Protein 3TQN (pdb70)

Structure (mmCIF, N/CA/C/O backbone):
data_3TQN
#
_entry.id   3TQN
#
_cell.length_a   68.057
_cell.length_b   68.057
_cell.length_c   194.466
_cell.angle_alpha   90.000
_cell.angle_beta   90.000
_cell.angle_gamma   90.000
#
_symmetry.space_group_name_H-M   'P 41 21 2'
#
loop_
_atom_site.group_PDB
_atom_site.id
_atom_site.type_symbol
_atom_site.label_atom_id
_atom_site.label_alt_id
_atom_site.label_comp_id
_atom_site.label_asym_id
_atom_site.label_entity_id
_atom_site.label_seq_id
_atom_site.pdbx_PDB_ins_code
_atom_site.Cartn_x
_atom_site.Cartn_y
_atom_site.Cartn_z
_atom_site.occupancy
_atom_site.B_iso_or_equiv
_atom_site.auth_seq_id
_atom_site.auth_comp_id
_atom_site.auth_asym_id
_atom_site.auth_atom_id
_atom_site.pdbx_PDB_model_num
ATOM 17 N N . ARG A 1 3 ? 28.587 43.150 67.983 1.00 129.71 3 ARG A N 1
ATOM 18 C CA . ARG A 1 3 ? 28.553 42.289 66.804 1.00 135.37 3 ARG A CA 1
ATOM 19 C C . ARG A 1 3 ? 27.969 40.911 67.066 1.00 132.46 3 ARG A C 1
ATOM 20 O O . ARG A 1 3 ? 28.490 40.146 67.875 1.00 122.05 3 ARG A O 1
ATOM 28 N N . TRP A 1 4 ? 26.907 40.597 66.331 1.00 140.07 4 TRP A N 1
ATOM 29 C CA . TRP A 1 4 ? 26.091 39.415 66.602 1.00 144.80 4 TRP A CA 1
ATOM 30 C C . TRP A 1 4 ? 25.447 38.814 65.371 1.00 161.75 4 TRP A C 1
ATOM 31 O O . TRP A 1 4 ? 25.874 39.064 64.247 1.00 165.61 4 TRP A O 1
ATOM 42 N N . ASP A 1 5 ? 24.429 37.999 65.607 1.00 170.23 5 ASP A N 1
ATOM 43 C CA . ASP A 1 5 ? 24.057 36.914 64.721 1.00 170.06 5 ASP A CA 1
ATOM 44 C C . ASP A 1 5 ? 25.114 35.830 64.871 1.00 165.11 5 ASP A C 1
ATOM 45 O O . ASP A 1 5 ? 25.504 35.172 63.905 1.00 161.63 5 ASP A O 1
ATOM 50 N N . ASP A 1 6 ? 25.587 35.686 66.109 1.00 158.90 6 ASP A N 1
ATOM 51 C CA . ASP A 1 6 ? 26.217 34.462 66.578 1.00 153.70 6 ASP A CA 1
ATOM 52 C C . ASP A 1 6 ? 25.049 33.556 66.968 1.00 144.28 6 ASP A C 1
ATOM 53 O O . ASP A 1 6 ? 23.900 33.885 66.687 1.00 140.25 6 ASP A O 1
ATOM 58 N N . LYS A 1 7 ? 25.315 32.441 67.634 1.00 141.46 7 LYS A N 1
ATOM 59 C CA . LYS A 1 7 ? 24.268 31.455 67.903 1.00 135.35 7 LYS A CA 1
ATOM 60 C C . LYS A 1 7 ? 23.041 31.927 68.710 1.00 123.56 7 LYS A C 1
ATOM 61 O O . LYS A 1 7 ? 22.047 31.204 68.775 1.00 121.14 7 LYS A O 1
ATOM 67 N N . LYS A 1 8 ? 23.066 33.117 69.304 1.00 111.96 8 LYS A N 1
ATOM 68 C CA . LYS A 1 8 ? 21.989 33.469 70.240 1.00 101.87 8 LYS A CA 1
ATOM 69 C C . LYS A 1 8 ? 21.016 34.536 69.748 1.00 86.61 8 LYS A C 1
ATOM 70 O O . LYS A 1 8 ? 21.365 35.376 68.915 1.00 86.96 8 LYS A O 1
ATOM 76 N N . PRO A 1 9 ? 19.776 34.491 70.269 1.00 75.70 9 PRO A N 1
ATOM 77 C CA . PRO A 1 9 ? 18.789 35.557 70.076 1.00 66.73 9 PRO A CA 1
ATOM 78 C C . PRO A 1 9 ? 19.374 36.893 70.526 1.00 75.41 9 PRO A C 1
ATOM 79 O O . PRO A 1 9 ? 20.071 36.948 71.541 1.00 69.05 9 PRO A O 1
ATOM 83 N N . ILE A 1 10 ? 19.084 37.954 69.782 1.00 70.68 10 ILE A N 1
ATOM 84 C CA . ILE A 1 10 ? 19.661 39.265 70.056 1.00 72.48 10 ILE A CA 1
ATOM 85 C C . ILE A 1 10 ? 19.357 39.787 71.462 1.00 68.01 10 ILE A C 1
ATOM 86 O O . ILE A 1 10 ? 20.195 40.455 72.071 1.00 67.18 10 ILE A O 1
ATOM 91 N N . TYR A 1 11 ? 18.170 39.485 71.981 1.00 65.18 11 TYR A N 1
ATOM 92 C CA . TYR A 1 11 ? 17.797 39.956 73.313 1.00 56.36 11 TYR A CA 1
ATOM 93 C C . TYR A 1 11 ? 18.597 39.228 74.385 1.00 53.01 11 TYR A C 1
ATOM 94 O O . TYR A 1 11 ? 18.800 39.749 75.482 1.00 57.38 11 TYR A O 1
ATOM 103 N N . GLN A 1 12 ? 19.044 38.019 74.061 1.00 62.05 12 GLN A N 1
ATOM 104 C CA . GLN A 1 12 ? 19.833 37.218 74.986 1.00 60.75 12 GLN A CA 1
ATOM 105 C C . GLN A 1 12 ? 21.274 37.715 75.019 1.00 60.37 12 GLN A C 1
ATOM 106 O O . GLN A 1 12 ? 21.946 37.635 76.048 1.00 48.25 12 GLN A O 1
ATOM 112 N N . GLN A 1 13 ? 21.742 38.233 73.888 1.00 57.95 13 GLN A N 1
ATOM 113 C CA . GLN A 1 13 ? 23.085 38.791 73.807 1.00 52.04 13 GLN A CA 1
ATOM 114 C C . GLN A 1 13 ? 23.140 40.102 74.581 1.00 47.89 13 GLN A C 1
ATOM 115 O O . GLN A 1 13 ? 24.104 40.372 75.295 1.00 57.41 13 GLN A O 1
ATOM 121 N N . LEU A 1 14 ? 22.095 40.910 74.431 1.00 41.44 14 LEU A N 1
ATOM 122 C CA . LEU A 1 14 ? 21.967 42.161 75.166 1.00 37.59 14 LEU A CA 1
ATOM 123 C C . LEU A 1 14 ? 21.826 41.900 76.661 1.00 46.04 14 LEU A C 1
ATOM 124 O O . LEU A 1 14 ? 22.454 42.574 77.478 1.00 38.39 14 LEU A O 1
ATOM 129 N N . ARG A 1 15 ? 20.996 40.922 77.014 1.00 55.37 15 ARG A N 1
ATOM 130 C CA . ARG A 1 15 ? 20.772 40.579 78.414 1.00 56.32 15 ARG A CA 1
ATOM 131 C C . ARG A 1 15 ? 22.091 40.196 79.073 1.00 52.82 15 ARG A C 1
ATOM 132 O O . ARG A 1 15 ? 22.360 40.569 80.214 1.00 43.02 15 ARG A O 1
ATOM 140 N N . ASP A 1 16 ? 22.913 39.458 78.334 1.00 46.41 16 ASP A N 1
ATOM 141 C CA . ASP A 1 16 ? 24.203 38.991 78.829 1.00 46.81 16 ASP A CA 1
A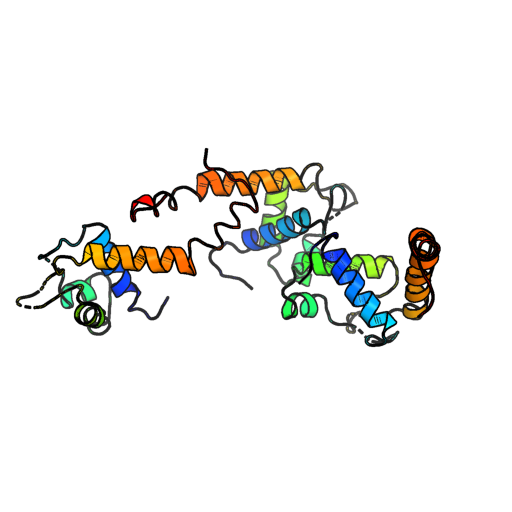TOM 142 C C . ASP A 1 16 ? 25.219 40.123 78.983 1.00 55.00 16 ASP A C 1
ATOM 143 O O . ASP A 1 16 ? 26.159 40.013 79.767 1.00 65.94 16 ASP 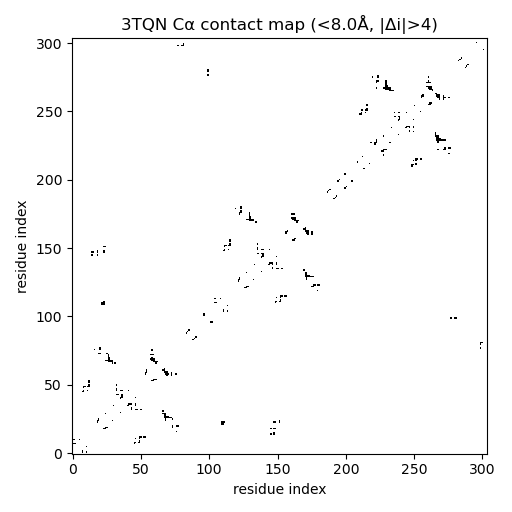A O 1
ATOM 148 N N . LYS A 1 17 ? 25.035 41.205 78.233 1.00 48.13 17 LYS A N 1
ATOM 149 C CA . LYS A 1 17 ? 25.941 42.346 78.324 1.00 50.41 17 LYS A CA 1
ATOM 150 C C . LYS A 1 17 ? 25.644 43.173 79.570 1.00 50.40 17 LYS A C 1
ATOM 151 O O . LYS A 1 17 ? 26.553 43.721 80.193 1.00 62.65 17 LYS A O 1
ATOM 157 N N . ILE A 1 18 ? 24.366 43.260 79.922 1.00 49.68 18 ILE A N 1
ATOM 158 C CA . ILE A 1 18 ? 23.939 43.949 81.134 1.00 46.98 18 ILE A CA 1
ATOM 159 C C . ILE A 1 18 ? 24.358 43.155 82.369 1.00 43.83 18 ILE A C 1
ATOM 160 O O . ILE A 1 18 ? 24.780 43.728 83.376 1.00 35.22 18 ILE A O 1
ATOM 165 N N . VAL A 1 19 ? 24.244 41.833 82.282 1.00 43.70 19 VAL A N 1
ATOM 166 C CA . VAL A 1 19 ? 24.651 40.948 83.369 1.00 38.49 19 VAL A CA 1
ATOM 167 C C . VAL A 1 19 ? 26.146 41.063 83.648 1.00 43.56 19 VAL A C 1
ATOM 168 O O . VAL A 1 19 ? 26.565 41.146 84.803 1.00 44.08 19 VAL A O 1
ATOM 172 N N . GLU A 1 20 ? 26.946 41.071 82.586 1.00 47.03 20 GLU A N 1
ATOM 173 C CA . GLU A 1 20 ? 28.393 41.207 82.719 1.00 42.59 20 GLU A CA 1
ATOM 174 C C . GLU A 1 20 ? 28.776 42.519 83.394 1.00 41.89 20 GLU A C 1
ATOM 175 O O . GLU A 1 20 ? 29.682 42.555 84.226 1.00 48.30 20 GLU A O 1
ATOM 181 N N . ALA A 1 21 ? 28.085 43.596 83.032 1.00 30.01 21 ALA A N 1
ATOM 182 C CA . ALA A 1 21 ? 28.347 44.901 83.627 1.00 36.30 21 ALA A CA 1
ATOM 183 C C . ALA A 1 21 ? 28.045 44.889 85.123 1.00 53.37 21 ALA A C 1
ATOM 184 O O . ALA A 1 21 ? 28.774 45.485 85.917 1.00 57.50 21 ALA A O 1
ATOM 186 N N . ILE A 1 22 ? 26.967 44.207 85.500 1.00 48.61 22 ILE A N 1
ATOM 187 C CA . ILE A 1 22 ? 26.580 44.087 86.902 1.00 43.24 22 ILE A CA 1
ATOM 188 C C . ILE A 1 22 ? 27.617 43.291 87.690 1.00 53.56 22 ILE A C 1
ATOM 189 O O . ILE A 1 22 ? 27.998 43.669 88.797 1.00 64.75 22 ILE A O 1
ATOM 194 N N . ILE A 1 23 ? 28.069 42.188 87.104 1.00 54.12 23 ILE A N 1
ATOM 195 C CA . ILE A 1 23 ? 29.058 41.319 87.732 1.00 63.00 23 ILE A CA 1
ATOM 196 C C . ILE A 1 23 ? 30.433 41.979 87.832 1.00 66.00 23 ILE A C 1
ATOM 197 O O . ILE A 1 23 ? 31.149 41.785 88.814 1.00 59.07 23 ILE A O 1
ATOM 202 N N . ASP A 1 24 ? 30.799 42.765 86.824 1.00 61.60 24 ASP A N 1
ATOM 203 C CA . ASP A 1 24 ? 32.094 43.439 86.831 1.00 59.93 24 ASP A CA 1
ATOM 204 C C . ASP A 1 24 ? 32.120 44.630 87.791 1.00 59.89 24 ASP A C 1
ATOM 205 O O . ASP A 1 24 ? 33.183 45.179 88.080 1.00 68.24 24 ASP A O 1
ATOM 210 N N . GLY A 1 25 ? 30.948 45.026 88.281 1.00 53.94 25 GLY A N 1
ATOM 211 C CA . GLY A 1 25 ? 30.856 46.111 89.241 1.00 48.08 25 GLY A CA 1
ATOM 212 C C . GLY A 1 25 ? 30.549 47.463 88.627 1.00 54.90 25 GLY A C 1
ATOM 213 O O . GLY A 1 25 ? 30.433 48.460 89.341 1.00 59.96 25 GLY A O 1
ATOM 214 N N . SER A 1 26 ? 30.420 47.504 87.304 1.00 64.28 26 SER A N 1
ATOM 215 C CA . SER A 1 26 ? 30.113 48.750 86.607 1.00 63.02 26 SER A CA 1
ATOM 216 C C . SER A 1 26 ? 28.751 49.277 87.042 1.00 59.10 26 SER A C 1
ATOM 217 O O . SER A 1 26 ? 28.466 50.470 86.931 1.00 50.16 26 SER A O 1
ATOM 220 N N . TYR A 1 27 ? 27.913 48.370 87.530 1.00 60.13 27 TYR A N 1
ATOM 221 C CA . TYR A 1 27 ? 26.640 48.732 88.130 1.00 66.72 27 TYR A CA 1
ATOM 222 C C . TYR A 1 27 ? 26.451 47.921 89.405 1.00 67.59 27 TYR A C 1
ATOM 223 O O . TYR A 1 27 ? 26.536 46.694 89.387 1.00 73.21 27 TYR A O 1
ATOM 232 N N . VAL A 1 28 ? 26.193 48.609 90.512 1.00 62.95 28 VAL A N 1
ATOM 233 C CA . VAL A 1 28 ? 26.038 47.940 91.797 1.00 65.01 28 VAL A CA 1
ATOM 234 C C . VAL A 1 28 ? 24.599 48.027 92.286 1.00 62.36 28 VAL A C 1
ATOM 235 O O . VAL A 1 28 ? 23.744 48.616 91.624 1.00 62.36 28 VAL A O 1
ATOM 239 N N . GLU A 1 29 ? 24.340 47.444 93.451 1.00 69.09 29 GLU A N 1
ATOM 240 C CA . GLU A 1 29 ? 22.981 47.339 93.970 1.00 68.84 29 GLU A CA 1
ATOM 241 C C . GLU A 1 29 ? 22.427 48.696 94.384 1.00 50.43 29 GLU A C 1
ATOM 242 O O . GLU A 1 29 ? 23.041 49.415 95.173 1.00 55.97 29 GLU A O 1
ATOM 248 N N . GLY A 1 30 ? 21.261 49.039 93.846 1.00 44.37 30 GLY A N 1
ATOM 249 C CA . GLY A 1 30 ? 20.634 50.315 94.133 1.00 43.57 30 GLY A CA 1
ATOM 250 C C . GLY A 1 30 ? 20.894 51.342 93.048 1.00 55.74 30 GLY A C 1
ATOM 251 O O . GLY A 1 30 ? 20.218 52.369 92.980 1.00 59.17 30 GLY A O 1
ATOM 252 N N . GLU A 1 31 ? 21.874 51.064 92.193 1.00 62.95 31 GLU A N 1
ATOM 253 C CA . GLU A 1 31 ? 22.243 51.990 91.128 1.00 62.80 31 GLU A CA 1
ATOM 254 C C . GLU A 1 31 ? 21.277 51.897 89.945 1.00 61.79 31 GLU A C 1
ATOM 255 O O . GLU A 1 31 ? 20.658 50.856 89.715 1.00 53.01 31 GLU A O 1
ATOM 269 N N . ILE A 1 33 ? 20.358 51.707 86.056 1.00 50.47 33 ILE A N 1
ATOM 270 C CA . ILE A 1 33 ? 20.857 51.321 84.740 1.00 49.07 33 ILE A CA 1
ATOM 271 C C . ILE A 1 33 ? 20.183 52.157 83.654 1.00 47.18 33 ILE A C 1
ATOM 272 O O . ILE A 1 33 ? 19.097 52.698 83.868 1.00 49.92 33 ILE A O 1
ATOM 277 N N . PRO A 1 34 ? 20.828 52.267 82.481 1.00 47.31 34 PRO A N 1
ATOM 278 C CA . PRO A 1 34 ? 20.282 53.055 81.371 1.00 48.23 34 PRO A CA 1
ATOM 279 C C . PRO A 1 34 ? 18.854 52.644 81.030 1.00 54.30 34 PRO A C 1
ATOM 280 O O . PRO A 1 34 ? 18.487 51.481 81.202 1.00 61.05 34 PRO A O 1
ATOM 284 N N . SER A 1 35 ? 18.058 53.597 80.559 1.00 61.45 35 SER A N 1
ATOM 285 C CA . SER A 1 35 ? 16.679 53.323 80.178 1.00 55.70 35 SER A CA 1
ATOM 286 C C . SER A 1 35 ? 16.621 52.461 78.921 1.00 57.06 35 SER A C 1
ATOM 287 O O . SER A 1 35 ? 17.588 52.395 78.159 1.00 57.49 35 SER A O 1
ATOM 290 N N . ILE A 1 36 ? 15.490 51.793 78.716 1.00 49.42 36 ILE A N 1
ATOM 291 C CA . ILE A 1 36 ? 15.257 51.034 77.493 1.00 53.14 36 ILE A CA 1
ATOM 292 C C . ILE A 1 36 ? 15.425 51.949 76.288 1.00 61.97 36 ILE A C 1
ATOM 293 O O . ILE A 1 36 ? 15.999 51.565 75.269 1.00 65.03 36 ILE A O 1
ATOM 298 N N . ARG A 1 37 ? 14.922 53.170 76.431 1.00 63.90 37 ARG A N 1
ATOM 299 C CA . ARG A 1 37 ? 14.987 54.187 75.390 1.00 56.27 37 ARG A CA 1
ATOM 300 C C . ARG A 1 37 ? 16.420 54.607 75.074 1.00 56.24 37 ARG A C 1
ATOM 301 O O . ARG A 1 37 ? 16.765 54.823 73.912 1.00 63.29 37 ARG A O 1
ATOM 309 N N . LYS A 1 38 ? 17.247 54.736 76.108 1.00 51.18 38 LYS A N 1
ATOM 310 C CA . LYS A 1 38 ? 18.628 55.165 75.916 1.00 61.96 38 LYS A CA 1
ATOM 311 C C . LYS A 1 38 ? 19.388 54.098 75.136 1.00 68.11 38 LYS A C 1
ATOM 312 O O . LYS A 1 38 ? 20.078 54.398 74.164 1.00 67.00 38 LYS A O 1
ATOM 318 N N . ILE A 1 39 ? 19.238 52.849 75.566 1.00 64.19 39 ILE A N 1
ATOM 319 C CA . ILE A 1 39 ? 19.866 51.711 74.904 1.00 56.26 39 ILE A CA 1
ATOM 320 C C . ILE A 1 39 ? 19.427 51.579 73.446 1.00 55.63 39 ILE A C 1
ATOM 321 O O . ILE A 1 39 ? 20.248 51.335 72.561 1.00 54.98 39 ILE A O 1
ATOM 326 N N . SER A 1 40 ? 18.130 51.740 73.202 1.00 54.12 40 SER A N 1
ATOM 327 C CA . SER A 1 40 ? 17.578 51.601 71.858 1.00 58.71 40 SER A CA 1
ATOM 328 C C . SER A 1 40 ? 18.175 52.618 70.888 1.00 57.18 40 SER A C 1
ATOM 329 O O . SER A 1 40 ? 18.741 52.249 69.859 1.00 51.29 40 SER A O 1
ATOM 332 N N . THR A 1 41 ? 18.048 53.898 71.227 1.00 52.38 41 THR A N 1
ATOM 333 C CA . THR A 1 41 ? 18.526 54.981 70.372 1.00 56.80 41 THR A CA 1
ATOM 334 C C . THR A 1 41 ? 20.046 54.991 70.223 1.00 71.32 41 THR A C 1
ATOM 335 O O . THR A 1 41 ? 20.570 55.236 69.136 1.00 73.86 41 THR A O 1
ATOM 339 N N . GLU A 1 42 ? 20.750 54.732 71.320 1.00 69.37 42 GLU A N 1
ATOM 340 C CA . GLU A 1 42 ? 22.210 54.762 71.326 1.00 68.59 42 GLU A CA 1
ATOM 341 C C . GLU A 1 42 ? 22.803 53.639 70.478 1.00 66.25 42 GLU A C 1
ATOM 342 O O . GLU A 1 42 ? 23.607 53.886 69.578 1.00 74.56 42 GLU A O 1
ATOM 348 N N . TYR A 1 43 ? 22.397 52.407 70.768 1.00 65.32 43 TYR A N 1
ATOM 349 C CA . TYR A 1 43 ? 22.953 51.235 70.095 1.00 63.88 43 TYR A CA 1
ATOM 350 C C . TYR A 1 43 ? 22.134 50.790 68.881 1.00 50.32 43 TYR A C 1
ATOM 351 O O . TYR A 1 43 ? 22.422 49.759 68.271 1.00 46.27 43 TYR A O 1
ATOM 360 N N . GLN A 1 44 ? 21.108 51.567 68.545 1.00 64.13 44 GLN A N 1
ATOM 361 C CA . GLN A 1 44 ? 20.275 51.299 67.371 1.00 72.42 44 GLN A CA 1
ATOM 362 C C . GLN A 1 44 ? 19.677 49.894 67.378 1.00 67.39 44 GLN A C 1
ATOM 363 O O . GLN A 1 44 ? 19.793 49.153 66.401 1.00 63.48 44 GLN A O 1
ATOM 369 N N . ILE A 1 45 ? 19.027 49.539 68.482 1.00 57.69 45 ILE A N 1
ATOM 370 C CA . ILE A 1 45 ? 18.402 48.228 68.616 1.00 47.68 45 ILE A CA 1
ATOM 371 C C . ILE A 1 45 ? 16.883 48.351 68.638 1.00 53.15 45 ILE A C 1
ATOM 372 O O . ILE A 1 45 ? 16.339 49.359 69.092 1.00 62.25 45 ILE A O 1
ATOM 377 N N . ASN A 1 46 ? 16.202 47.323 68.140 1.00 45.42 46 ASN A N 1
ATOM 378 C CA . ASN A 1 46 ? 14.746 47.287 68.168 1.00 39.87 46 ASN A CA 1
ATOM 379 C C . ASN A 1 46 ? 14.237 47.429 69.600 1.00 45.92 46 ASN A C 1
ATOM 380 O O . ASN A 1 46 ? 14.616 46.653 70.481 1.00 41.57 46 ASN A O 1
ATOM 385 N N . PRO A 1 47 ? 13.386 48.438 69.842 1.00 48.74 47 PRO A N 1
ATOM 386 C CA . PRO A 1 47 ? 12.839 48.691 71.179 1.00 43.29 47 PRO A CA 1
ATOM 387 C C . PRO A 1 47 ? 12.139 47.462 71.751 1.00 43.08 47 PRO A C 1
ATOM 388 O O . PRO A 1 47 ? 12.287 47.170 72.939 1.00 47.80 47 PRO A O 1
ATOM 392 N N . LEU A 1 48 ? 11.392 46.753 70.911 1.00 43.27 48 LEU A N 1
ATOM 393 C CA . LEU A 1 48 ? 10.679 45.556 71.341 1.00 49.22 48 LEU A CA 1
ATOM 394 C C . LEU A 1 48 ? 11.645 44.511 71.894 1.00 38.56 48 LEU A C 1
ATOM 395 O O . LEU A 1 48 ? 11.344 43.832 72.877 1.00 41.84 48 LEU A O 1
ATOM 400 N N . THR A 1 49 ? 12.806 44.388 71.256 1.00 33.73 49 THR A N 1
ATOM 401 C CA . THR A 1 49 ? 13.835 43.454 71.700 1.00 35.04 49 THR A CA 1
ATOM 402 C C . THR A 1 49 ? 14.463 43.906 73.016 1.00 43.75 49 THR A C 1
ATOM 403 O O . THR A 1 49 ? 14.670 43.098 73.923 1.00 47.19 49 THR A O 1
ATOM 407 N N . VAL A 1 50 ? 14.764 45.198 73.116 1.00 37.57 50 VAL A N 1
ATOM 408 C CA . VAL A 1 50 ? 15.341 45.762 74.332 1.00 43.30 50 VAL A CA 1
ATOM 409 C C . VAL A 1 50 ? 14.410 45.548 75.519 1.00 39.77 50 VAL A C 1
ATOM 410 O O . VAL A 1 50 ? 14.841 45.127 76.593 1.00 35.90 50 VAL A O 1
ATOM 414 N N . SER A 1 51 ? 13.130 45.841 75.313 1.00 43.20 51 SER A N 1
ATOM 415 C CA . SER A 1 51 ? 12.117 45.660 76.344 1.00 45.45 51 SER A CA 1
ATOM 416 C C . SER A 1 51 ? 12.037 44.197 76.770 1.00 49.64 51 SER A C 1
ATOM 417 O O . SER A 1 51 ? 11.829 43.894 77.944 1.00 55.11 51 SER A O 1
ATOM 420 N N . LYS A 1 52 ? 12.202 43.294 75.806 1.00 40.44 52 LYS A N 1
ATOM 421 C CA . LYS A 1 52 ? 12.195 41.860 76.077 1.00 35.35 52 LYS A CA 1
ATOM 422 C C . LYS A 1 52 ? 13.374 41.466 76.960 1.00 41.89 52 LYS A C 1
ATOM 423 O O . LYS A 1 52 ? 13.245 40.613 77.837 1.00 49.54 52 LYS A O 1
ATOM 429 N N . ALA A 1 53 ? 14.520 42.096 76.723 1.00 46.17 53 ALA A N 1
ATOM 430 C CA . ALA A 1 53 ? 15.726 41.810 77.492 1.00 44.94 53 ALA A CA 1
ATOM 431 C C . ALA A 1 53 ? 15.602 42.324 78.923 1.00 50.69 53 ALA A C 1
ATOM 432 O O . ALA A 1 53 ? 16.032 41.665 79.870 1.00 58.41 53 ALA A O 1
ATOM 434 N N . TYR A 1 54 ? 15.015 43.507 79.070 1.00 39.02 54 TYR A N 1
ATOM 435 C CA . TYR A 1 54 ? 14.791 44.098 80.384 1.00 42.08 54 TYR A CA 1
ATOM 436 C C . TYR A 1 54 ? 13.744 43.323 81.177 1.00 52.80 54 TYR A C 1
ATOM 437 O O . TYR A 1 54 ? 13.906 43.098 82.376 1.00 50.77 54 TYR A O 1
ATOM 446 N N . GLN A 1 55 ? 12.671 42.917 80.504 1.00 47.67 55 GLN A N 1
ATOM 447 C CA . GLN A 1 55 ? 11.608 42.155 81.149 1.00 53.17 55 GLN A CA 1
ATOM 448 C C . GLN A 1 55 ? 12.169 40.849 81.703 1.00 47.88 55 GLN A C 1
ATOM 449 O O . GLN A 1 55 ? 11.797 40.412 82.792 1.00 47.66 55 GLN A O 1
ATOM 455 N N . SER A 1 56 ? 13.069 40.236 80.941 1.00 45.80 56 SER A N 1
ATOM 456 C CA . SER A 1 56 ? 13.742 39.013 81.360 1.00 43.41 56 SER A CA 1
ATOM 457 C C . SER A 1 56 ? 14.501 39.223 82.663 1.00 50.68 56 SER A C 1
ATOM 458 O O . SER A 1 56 ? 14.494 38.363 83.544 1.00 50.44 56 SER A O 1
ATOM 461 N N . LEU A 1 57 ? 15.157 40.372 82.776 1.00 51.24 57 LEU A N 1
ATOM 462 C CA . LEU A 1 57 ? 15.908 40.712 83.977 1.00 51.79 57 LEU A CA 1
ATOM 463 C C . LEU A 1 57 ? 14.975 41.070 85.130 1.00 51.50 57 LEU A C 1
ATOM 464 O O . LEU A 1 57 ? 15.321 40.884 86.296 1.00 49.37 57 LEU A O 1
ATOM 469 N N . LEU A 1 58 ? 13.794 41.584 84.800 1.00 44.08 58 LEU A N 1
ATOM 470 C CA . LEU A 1 58 ? 12.790 41.895 85.811 1.00 42.55 58 LEU A CA 1
ATOM 471 C C . LEU A 1 58 ? 12.243 40.608 86.417 1.00 52.57 58 LEU A C 1
ATOM 472 O O . LEU A 1 58 ? 12.194 40.452 87.638 1.00 62.90 58 LEU A O 1
ATOM 477 N N . ASP A 1 59 ? 11.839 39.687 85.548 1.00 45.10 59 ASP A N 1
ATOM 478 C CA . ASP A 1 59 ? 11.305 38.397 85.969 1.00 49.05 59 ASP A CA 1
ATOM 479 C C . ASP A 1 59 ? 12.321 37.601 86.788 1.00 53.35 59 ASP A C 1
ATOM 480 O O . ASP A 1 59 ? 11.948 36.731 87.575 1.00 66.40 59 ASP A O 1
ATOM 485 N N . ASP A 1 60 ? 13.603 37.899 86.599 1.00 52.33 60 ASP A N 1
ATOM 486 C CA . ASP A 1 60 ? 14.668 37.180 87.293 1.00 58.40 60 ASP A CA 1
ATOM 487 C C . ASP A 1 60 ? 15.071 37.908 88.572 1.00 57.87 60 ASP A C 1
ATOM 488 O O . ASP A 1 60 ? 15.961 37.464 89.296 1.00 59.80 60 ASP A O 1
ATOM 493 N N . ASN A 1 61 ? 14.407 39.027 88.842 1.00 54.81 61 ASN A N 1
ATOM 494 C CA . ASN A 1 61 ? 14.690 39.826 90.028 1.00 60.53 61 ASN A CA 1
ATOM 495 C C . ASN A 1 61 ? 16.108 40.396 90.029 1.00 62.61 61 ASN A C 1
ATOM 496 O O . ASN A 1 61 ? 16.688 40.632 91.090 1.00 68.87 61 ASN A O 1
ATOM 501 N N . VAL A 1 62 ? 16.662 40.604 88.839 1.00 59.44 62 VAL A N 1
ATOM 502 C CA . VAL A 1 62 ? 17.967 41.240 88.703 1.00 53.06 62 VAL A CA 1
ATOM 503 C C . VAL A 1 62 ? 17.822 42.753 88.836 1.00 45.20 62 VAL A C 1
ATOM 504 O O . VAL A 1 62 ? 18.637 43.416 89.476 1.00 42.63 62 VAL A O 1
ATOM 508 N N . ILE A 1 63 ? 16.772 43.288 88.221 1.00 38.86 63 ILE A N 1
ATOM 509 C CA . ILE A 1 63 ? 16.492 44.718 88.262 1.00 46.66 63 ILE A CA 1
ATOM 510 C C . ILE A 1 63 ? 15.051 44.973 88.680 1.00 58.56 63 ILE A C 1
ATOM 511 O O . ILE A 1 63 ? 14.215 44.070 88.659 1.00 64.44 63 ILE A O 1
ATOM 516 N N . GLU A 1 64 ? 14.764 46.213 89.053 1.00 58.80 64 GLU A N 1
ATOM 517 C CA . GLU A 1 64 ? 13.415 46.598 89.437 1.00 59.64 64 GLU A CA 1
ATOM 518 C C . GLU A 1 64 ? 13.083 47.945 88.812 1.00 57.99 64 GLU A C 1
ATOM 519 O O . GLU A 1 64 ? 13.946 48.815 88.711 1.00 60.54 64 GLU A O 1
ATOM 525 N N . LYS A 1 65 ? 11.845 48.110 88.364 1.00 63.54 65 LYS A N 1
ATOM 526 C CA . LYS A 1 65 ? 11.397 49.411 87.891 1.00 69.10 65 LYS A CA 1
ATOM 527 C C . LYS A 1 65 ? 10.957 50.217 89.111 1.00 71.83 65 LYS A C 1
ATOM 528 O O . LYS A 1 65 ? 10.179 49.716 89.924 1.00 71.27 65 LYS A O 1
ATOM 534 N N . ARG A 1 66 ? 11.452 51.446 89.262 1.00 77.85 66 ARG A N 1
ATOM 535 C CA . ARG A 1 66 ? 11.031 52.278 90.396 1.00 85.34 66 ARG A CA 1
ATOM 536 C C . ARG A 1 66 ? 10.456 53.634 89.982 1.00 100.57 66 ARG A C 1
ATOM 537 O O . ARG A 1 66 ? 10.743 54.135 88.894 1.00 95.55 66 ARG A O 1
ATOM 545 N N . ARG A 1 67 ? 9.699 54.250 90.887 1.00 111.28 67 ARG A N 1
ATOM 546 C CA . ARG A 1 67 ? 8.754 55.303 90.523 1.00 112.54 67 ARG A CA 1
ATOM 547 C C . ARG A 1 67 ? 9.294 56.349 89.547 1.00 103.63 67 ARG A C 1
ATOM 548 O O . ARG A 1 67 ? 8.914 56.355 88.376 1.00 113.18 67 ARG A O 1
ATOM 556 N N . GLY A 1 68 ? 10.166 57.229 90.026 1.00 86.49 68 GLY A N 1
ATOM 557 C CA . GLY A 1 68 ? 10.734 58.268 89.182 1.00 86.27 68 GLY A CA 1
ATOM 558 C C . GLY A 1 68 ? 12.180 58.006 88.797 1.00 95.15 68 GLY A C 1
ATOM 559 O O . GLY A 1 68 ? 12.735 58.642 87.896 1.00 97.43 68 GLY A O 1
ATOM 560 N N . LEU A 1 69 ? 12.774 57.029 89.469 1.00 96.00 69 LEU A N 1
ATOM 561 C CA . LEU A 1 69 ? 14.202 56.758 89.383 1.00 91.06 69 LEU A CA 1
ATOM 562 C C . LEU A 1 69 ? 14.605 55.992 88.124 1.00 83.22 69 LEU A C 1
ATOM 563 O O . LEU A 1 69 ? 15.776 55.989 87.743 1.00 83.20 69 LEU A O 1
ATOM 568 N N . GLY A 1 70 ? 13.640 55.344 87.478 1.00 78.93 70 GLY A N 1
ATOM 569 C CA . GLY A 1 70 ? 13.946 54.482 86.348 1.00 74.69 70 GLY A CA 1
ATOM 570 C C . GLY A 1 70 ? 14.216 53.043 86.773 1.00 70.95 70 GLY A C 1
ATOM 571 O O . GLY A 1 70 ? 13.673 52.584 87.778 1.00 60.94 70 GLY A O 1
ATOM 580 N N . LEU A 1 72 ? 16.428 50.102 88.356 1.00 53.70 72 LEU A N 1
ATOM 581 C CA . LEU A 1 72 ? 17.526 49.956 89.316 1.00 48.18 72 LEU A CA 1
ATOM 582 C C . LEU A 1 72 ? 17.971 48.507 89.507 1.00 48.11 72 LEU A C 1
ATOM 583 O O . LEU A 1 72 ? 17.197 47.580 89.277 1.00 61.84 72 LEU A O 1
ATOM 588 N N . VAL A 1 73 ? 19.219 48.321 89.936 1.00 47.22 73 VAL A N 1
ATOM 589 C CA . VAL A 1 73 ? 19.745 46.991 90.234 1.00 46.59 73 VAL A CA 1
ATOM 590 C C . VAL A 1 73 ? 19.254 46.520 91.599 1.00 55.17 73 VAL A C 1
ATOM 591 O O . VAL A 1 73 ? 19.495 47.174 92.615 1.00 61.58 73 VAL A O 1
ATOM 595 N N . LYS A 1 74 ? 18.570 45.381 91.612 1.00 49.59 74 LYS A N 1
ATOM 596 C CA . LYS A 1 74 ? 18.016 44.812 92.836 1.00 51.66 74 LYS A CA 1
ATOM 597 C C . LYS A 1 74 ? 19.127 44.300 93.752 1.00 55.15 74 LYS A C 1
ATOM 598 O O . LYS A 1 74 ? 20.237 44.032 93.294 1.00 55.49 74 LYS A O 1
ATOM 604 N N . ALA A 1 75 ? 18.828 44.161 95.042 1.00 56.75 75 ALA A N 1
ATOM 605 C CA . ALA A 1 75 ? 19.838 43.765 96.025 1.00 50.92 75 ALA A CA 1
ATOM 606 C C . ALA A 1 75 ? 20.144 42.266 95.988 1.00 57.00 75 ALA A C 1
ATOM 607 O O . ALA A 1 75 ? 19.240 41.444 95.862 1.00 57.19 75 ALA A O 1
ATOM 609 N N . GLY A 1 76 ? 21.421 41.914 96.104 1.00 66.86 76 GLY A N 1
ATOM 610 C CA . GLY A 1 76 ? 21.837 40.525 96.020 1.00 72.90 76 GLY A CA 1
ATOM 611 C C . GLY A 1 76 ? 22.005 40.019 94.596 1.00 70.58 76 GLY A C 1
ATOM 612 O O . GLY A 1 76 ? 22.450 38.893 94.385 1.00 70.63 76 GLY A O 1
ATOM 613 N N . ALA A 1 77 ? 21.669 40.862 93.623 1.00 66.02 77 ALA A N 1
ATOM 614 C CA . ALA A 1 77 ? 21.732 40.512 92.200 1.00 61.45 77 ALA A CA 1
ATOM 615 C C . ALA A 1 77 ? 23.047 39.885 91.700 1.00 59.69 77 ALA A C 1
ATOM 616 O O . ALA A 1 77 ? 23.018 38.868 91.003 1.00 66.99 77 ALA A O 1
ATOM 618 N N . ARG A 1 78 ? 24.189 40.494 92.017 1.00 56.97 78 ARG A N 1
ATOM 619 C CA . ARG A 1 78 ? 25.465 40.002 91.486 1.00 57.21 78 ARG A CA 1
ATOM 620 C C . ARG A 1 78 ? 25.704 38.539 91.837 1.00 64.04 78 ARG A C 1
ATOM 621 O O . ARG A 1 78 ? 26.164 37.757 91.005 1.00 57.81 78 ARG A O 1
ATOM 629 N N . GLN A 1 79 ? 25.388 38.180 93.075 1.00 59.90 79 GLN A N 1
ATOM 630 C CA . GLN A 1 79 ? 25.560 36.812 93.542 1.00 69.01 79 GLN A CA 1
ATOM 631 C C . GLN A 1 79 ? 24.521 35.885 92.918 1.00 66.11 79 GLN A C 1
ATOM 632 O O . GLN A 1 79 ? 24.832 34.754 92.545 1.00 66.62 79 GLN A O 1
ATOM 638 N N . ARG A 1 80 ? 23.286 36.368 92.805 1.00 66.07 80 ARG A N 1
ATOM 639 C CA . ARG A 1 80 ? 22.226 35.592 92.168 1.00 73.73 80 ARG A CA 1
ATOM 640 C C . ARG A 1 80 ? 22.587 35.256 90.726 1.00 67.79 80 ARG A C 1
ATOM 641 O O . ARG A 1 80 ? 22.255 34.179 90.228 1.00 63.28 80 ARG A O 1
ATOM 649 N N . LEU A 1 81 ? 23.270 36.182 90.061 1.00 60.25 81 LEU A N 1
ATOM 650 C CA . LEU A 1 81 ? 23.702 35.976 88.683 1.00 57.61 81 LEU A CA 1
ATOM 651 C C . LEU A 1 81 ? 24.852 34.976 88.601 1.00 64.81 81 LEU A C 1
ATOM 652 O O . LEU A 1 81 ? 24.869 34.109 87.729 1.00 63.20 81 LEU A O 1
ATOM 657 N N . LEU A 1 82 ? 25.809 35.098 89.516 1.00 65.01 82 LEU A N 1
ATOM 658 C CA . LEU A 1 82 ? 26.946 34.184 89.562 1.00 62.14 82 LEU A CA 1
ATOM 659 C C . LEU A 1 82 ? 26.491 32.749 89.806 1.00 65.76 82 LEU A C 1
ATOM 660 O O . LEU A 1 82 ? 26.952 31.822 89.137 1.00 68.67 82 LEU A O 1
ATOM 665 N N . THR A 1 83 ? 25.585 32.570 90.763 1.00 70.39 83 THR A N 1
ATOM 666 C CA . THR A 1 83 ? 25.030 31.252 91.048 1.00 84.36 83 THR A CA 1
ATOM 667 C C . THR A 1 83 ? 24.247 30.732 89.848 1.00 80.73 83 THR A C 1
ATOM 668 O O . THR A 1 83 ? 24.320 29.550 89.516 1.00 80.06 83 THR A O 1
ATOM 672 N N . GLN A 1 84 ? 23.496 31.623 89.205 1.00 82.37 84 GLN A N 1
ATOM 673 C CA . GLN A 1 84 ? 22.756 31.269 87.999 1.00 84.92 84 GLN A CA 1
ATOM 674 C C . GLN A 1 84 ? 23.692 30.772 86.904 1.00 83.18 84 GLN A C 1
ATOM 675 O O . GLN A 1 84 ? 23.445 29.732 86.295 1.00 77.01 84 GLN A O 1
ATOM 681 N N . GLU A 1 85 ? 24.760 31.522 86.650 1.00 85.59 85 GLU A N 1
ATOM 682 C CA . GLU A 1 85 ? 25.732 31.125 85.641 1.00 86.35 85 GLU A CA 1
ATOM 683 C C . GLU A 1 85 ? 26.268 29.741 85.968 1.00 98.36 85 GLU A C 1
ATOM 684 O O . GLU A 1 85 ? 26.318 28.862 85.108 1.00 112.80 85 GLU A O 1
ATOM 690 N N . LYS A 1 86 ? 26.657 29.552 87.224 1.00 86.83 86 LYS A N 1
ATOM 691 C CA . LYS A 1 86 ? 27.188 28.275 87.675 1.00 85.34 86 LYS A CA 1
ATOM 692 C C . LYS A 1 86 ? 26.173 27.158 87.432 1.00 81.64 86 LYS A C 1
ATOM 693 O O . LYS A 1 86 ? 26.495 26.144 86.816 1.00 81.54 86 LYS A O 1
ATOM 699 N N . GLN A 1 87 ? 24.946 27.361 87.905 1.00 80.68 87 GLN A N 1
ATOM 700 C CA . GLN A 1 87 ? 23.878 26.375 87.747 1.00 89.09 87 GLN A CA 1
ATOM 701 C C . GLN A 1 87 ? 23.588 26.045 86.285 1.00 85.46 87 GLN A C 1
ATOM 702 O O . GLN A 1 87 ? 23.518 24.874 85.911 1.00 82.76 87 GLN A O 1
ATOM 708 N N . TYR A 1 88 ? 23.407 27.075 85.463 1.00 90.32 88 TYR A N 1
ATOM 709 C CA . TYR A 1 88 ? 23.142 26.869 84.043 1.00 89.10 88 TYR A CA 1
ATOM 710 C C . TYR A 1 88 ? 24.244 26.034 83.403 1.00 88.52 88 TYR A C 1
ATOM 711 O O . TYR A 1 88 ? 23.966 25.140 82.607 1.00 88.35 88 TYR A O 1
ATOM 720 N N . PHE A 1 89 ? 25.492 26.330 83.750 1.00 80.60 89 PHE A N 1
ATOM 721 C CA . PHE A 1 89 ? 26.616 25.561 83.233 1.00 77.70 89 PHE A CA 1
ATOM 722 C C . PHE A 1 89 ? 26.513 24.103 83.673 1.00 83.15 89 PHE A C 1
ATOM 723 O O . PHE A 1 89 ? 26.644 23.191 82.860 1.00 89.48 89 PHE A O 1
ATOM 731 N N . LEU A 1 90 ? 26.255 23.894 84.960 1.00 72.42 90 LEU A N 1
ATOM 732 C CA . LEU A 1 90 ? 26.194 22.550 85.525 1.00 70.68 90 LEU A CA 1
ATOM 733 C C . LEU A 1 90 ? 25.179 21.635 84.838 1.00 88.93 90 LEU A C 1
ATOM 734 O O . LEU A 1 90 ? 25.542 20.576 84.333 1.00 108.68 90 LEU A O 1
ATOM 739 N N . LYS A 1 91 ? 23.912 22.038 84.821 1.00 95.41 91 LYS A N 1
ATOM 740 C CA . LYS A 1 91 ? 22.858 21.195 84.257 1.00 114.32 91 LYS A CA 1
ATOM 741 C C . LYS A 1 91 ? 22.781 21.212 82.731 1.00 103.01 91 LYS A C 1
ATOM 742 O O . LYS A 1 91 ? 22.704 20.158 82.097 1.00 113.94 91 LYS A O 1
ATOM 748 N N . LYS A 1 92 ? 22.817 22.404 82.142 1.00 81.18 92 LYS A N 1
ATOM 749 C CA . LYS A 1 92 ? 22.611 22.542 80.699 1.00 90.18 92 LYS A CA 1
ATOM 750 C C . LYS A 1 92 ? 23.879 22.521 79.843 1.00 87.26 92 LYS A C 1
ATOM 751 O O . LYS A 1 92 ? 23.801 22.562 78.616 1.00 76.55 92 LYS A O 1
ATOM 757 N N . GLN A 1 93 ? 25.042 22.446 80.480 1.00 99.71 93 GLN A N 1
ATOM 758 C CA . GLN A 1 93 ? 26.299 22.432 79.734 1.00 101.61 93 GLN A CA 1
ATOM 759 C C . GLN A 1 93 ? 27.210 21.261 80.087 1.00 98.16 93 GLN A C 1
ATOM 760 O O . GLN A 1 93 ? 27.518 20.431 79.236 1.00 82.62 93 GLN A O 1
ATOM 766 N N . TRP A 1 94 ? 27.648 21.214 81.342 1.00 103.31 94 TRP A N 1
ATOM 767 C CA . TRP A 1 94 ? 28.644 20.239 81.781 1.00 99.39 94 TRP A CA 1
ATOM 768 C C . TRP A 1 94 ? 28.407 18.830 81.233 1.00 106.38 94 TRP A C 1
ATOM 769 O O . TRP A 1 94 ? 29.321 18.223 80.676 1.00 108.04 94 TRP A O 1
ATOM 780 N N . PRO A 1 95 ? 27.184 18.301 81.386 1.00 111.84 95 PRO A N 1
ATOM 781 C CA . PRO A 1 95 ? 26.899 17.039 80.696 1.00 113.41 95 PRO A CA 1
ATOM 782 C C . PRO A 1 95 ? 26.736 17.313 79.199 1.00 114.99 95 PRO A C 1
ATOM 783 O O . PRO A 1 95 ? 26.304 18.407 78.841 1.00 120.63 95 PRO A O 1
ATOM 787 N N . GLN A 1 96 ? 27.037 16.328 78.356 1.00 107.58 96 GLN A N 1
ATOM 788 C CA . GLN A 1 96 ? 27.154 16.514 76.907 1.00 112.08 96 GLN A CA 1
ATOM 789 C C . GLN A 1 96 ? 28.557 17.011 76.550 1.00 103.33 96 GLN A C 1
ATOM 790 O O . GLN A 1 96 ? 28.973 16.942 75.390 1.00 112.80 96 GLN A O 1
ATOM 796 N N . ILE A 1 97 ? 29.292 17.488 77.552 1.00 86.33 97 ILE A N 1
ATOM 797 C CA . ILE A 1 97 ? 30.745 17.573 77.456 1.00 91.37 97 ILE A CA 1
ATOM 798 C C . ILE A 1 97 ? 31.298 16.367 78.211 1.00 92.29 97 ILE A C 1
ATOM 799 O O . ILE A 1 97 ? 32.501 16.138 78.266 1.00 75.72 97 ILE A O 1
ATOM 804 N N . LYS A 1 98 ? 30.375 15.585 78.763 1.00 103.32 98 LYS A N 1
ATOM 805 C CA . LYS A 1 98 ? 30.668 14.625 79.828 1.00 102.80 98 LYS A CA 1
ATOM 806 C C . LYS A 1 98 ? 31.349 13.278 79.489 1.00 108.82 98 LYS A C 1
ATOM 807 O O . LYS A 1 98 ? 32.420 13.021 80.030 1.00 111.01 98 LYS A O 1
ATOM 813 N N . ASN A 1 99 ? 30.773 12.385 78.671 1.00 110.37 99 ASN A N 1
ATOM 814 C CA . ASN A 1 99 ? 29.712 12.576 77.655 1.00 107.02 99 ASN A CA 1
ATOM 815 C C . ASN A 1 99 ? 30.338 13.078 76.357 1.00 103.88 99 ASN A C 1
ATOM 816 O O . ASN A 1 99 ? 29.719 13.077 75.290 1.00 122.65 99 ASN A O 1
ATOM 821 N N . LYS A 1 100 ? 31.585 13.512 76.498 1.00 85.88 100 LYS A N 1
ATOM 822 C CA . LYS A 1 100 ? 32.521 13.741 75.410 1.00 78.31 100 LYS A CA 1
ATOM 823 C C . LYS A 1 100 ? 33.789 12.996 75.808 1.00 87.19 100 LYS A C 1
ATOM 824 O O . LYS A 1 100 ? 34.230 12.076 75.123 1.00 84.38 100 LYS A O 1
ATOM 830 N N . LEU A 1 101 ? 34.360 13.411 76.937 1.00 98.21 101 LEU A N 1
ATOM 831 C CA . LEU A 1 101 ? 35.547 12.780 77.505 1.00 100.66 101 LEU A CA 1
ATOM 832 C C . LEU A 1 101 ? 35.240 11.327 77.856 1.00 102.41 101 LEU A C 1
ATOM 833 O O . LEU A 1 101 ? 36.125 10.567 78.252 1.00 115.21 101 LEU A O 1
ATOM 838 N N . GLU A 1 102 ? 33.969 10.960 77.737 1.00 87.45 102 GLU A N 1
ATOM 839 C CA . GLU A 1 102 ? 33.564 9.564 77.764 1.00 79.35 102 GLU A CA 1
ATOM 840 C C . GLU A 1 102 ? 33.900 8.920 76.422 1.00 76.95 102 GLU A C 1
ATOM 841 O O . GLU A 1 102 ? 34.690 7.983 76.354 1.00 79.81 102 GLU A O 1
ATOM 847 N N . ARG A 1 103 ? 33.285 9.434 75.358 1.00 77.00 103 ARG A N 1
ATOM 848 C CA . ARG A 1 103 ? 33.491 8.920 74.004 1.00 85.09 103 ARG A CA 1
ATOM 849 C C . ARG A 1 103 ? 34.970 8.763 73.675 1.00 96.40 103 ARG A C 1
ATOM 850 O O . ARG A 1 103 ? 35.355 7.862 72.930 1.00 108.08 103 ARG A O 1
ATOM 858 N N . LEU A 1 104 ? 35.794 9.648 74.226 1.00 86.39 104 LEU A N 1
ATOM 859 C CA . LEU A 1 104 ? 37.241 9.477 74.180 1.00 87.30 104 LEU A CA 1
ATOM 860 C C . LEU A 1 104 ? 37.806 9.453 75.596 1.00 99.78 104 LEU A C 1
ATOM 861 O O . LEU A 1 104 ? 37.533 10.345 76.395 1.00 116.95 104 LEU A O 1
ATOM 866 N N . GLY A 1 105 ? 38.603 8.434 75.897 1.00 91.33 105 GLY A N 1
ATOM 867 C CA . GLY A 1 105 ? 39.084 8.219 77.249 1.00 97.09 105 GLY A CA 1
ATOM 868 C C . GLY A 1 105 ? 39.699 9.456 77.876 1.00 110.78 105 GLY A C 1
ATOM 869 O O . GLY A 1 105 ? 40.315 10.269 77.188 1.00 115.97 105 GLY A O 1
ATOM 870 N N . ILE A 1 106 ? 39.550 9.585 79.193 1.00 113.80 106 ILE A N 1
ATOM 871 C CA . ILE A 1 106 ? 39.985 10.787 79.902 1.00 100.79 106 ILE A CA 1
ATOM 872 C C . ILE A 1 106 ? 39.806 10.669 81.412 1.00 105.21 106 ILE A C 1
ATOM 873 O O . ILE A 1 106 ? 39.105 9.783 81.898 1.00 116.15 106 ILE A O 1
ATOM 878 N N . ASP A 1 107 ? 40.468 11.560 82.146 1.00 104.26 107 ASP A N 1
ATOM 879 C CA . ASP A 1 107 ? 40.349 11.624 83.598 1.00 104.06 107 ASP A CA 1
ATOM 880 C C . ASP A 1 107 ? 38.886 11.681 84.037 1.00 101.87 107 ASP A C 1
ATOM 881 O O . ASP A 1 107 ? 38.411 12.709 84.522 1.00 92.50 107 ASP A O 1
ATOM 902 N N . ARG B 1 3 ? 44.085 45.546 79.253 1.00 111.36 3 ARG B N 1
ATOM 903 C CA . ARG B 1 3 ? 44.445 44.410 80.096 1.00 119.97 3 ARG B CA 1
ATOM 904 C C . ARG B 1 3 ? 44.745 44.769 81.553 1.00 110.26 3 ARG B C 1
ATOM 905 O O . ARG B 1 3 ? 45.878 44.652 82.041 1.00 105.16 3 ARG B O 1
ATOM 913 N N . TRP B 1 4 ? 43.678 45.157 82.241 1.00 106.27 4 TRP B N 1
ATOM 914 C CA . TRP B 1 4 ? 43.620 45.175 83.695 1.00 102.85 4 TRP B CA 1
ATOM 915 C C . TRP B 1 4 ? 43.586 43.652 84.014 1.00 133.10 4 TRP B C 1
ATOM 916 O O . TRP B 1 4 ? 43.927 42.861 83.121 1.00 136.16 4 TRP B O 1
ATOM 927 N N . ASP B 1 5 ? 43.200 43.187 85.207 1.00 135.43 5 ASP B N 1
ATOM 928 C CA . ASP B 1 5 ? 42.268 43.836 86.124 1.00 133.53 5 ASP B CA 1
ATOM 929 C C . ASP B 1 5 ? 42.894 44.201 87.461 1.00 124.99 5 ASP B C 1
ATOM 930 O O . ASP B 1 5 ? 43.139 45.373 87.730 1.00 118.93 5 ASP B O 1
ATOM 935 N N . ASP B 1 6 ? 43.198 43.179 88.259 1.00 126.26 6 ASP B N 1
ATOM 936 C CA . ASP B 1 6 ? 43.704 43.347 89.623 1.00 129.59 6 ASP B CA 1
ATOM 937 C C . ASP B 1 6 ? 42.720 43.979 90.629 1.00 120.02 6 ASP B C 1
ATOM 938 O O . ASP B 1 6 ? 41.568 43.559 90.737 1.00 109.13 6 ASP B O 1
ATOM 943 N N . LYS B 1 7 ? 43.191 44.985 91.362 1.00 118.01 7 LYS B N 1
ATOM 944 C CA . LYS B 1 7 ? 42.471 45.565 92.508 1.00 113.95 7 LYS B CA 1
ATOM 945 C C . LYS B 1 7 ? 41.127 46.274 92.271 1.00 102.89 7 LYS B C 1
ATOM 946 O O . LYS B 1 7 ? 40.399 46.529 93.233 1.00 101.99 7 LYS B O 1
ATOM 952 N N . LYS B 1 8 ? 40.784 46.614 91.034 1.00 96.75 8 LYS B N 1
ATOM 953 C CA . LYS B 1 8 ? 39.703 47.591 90.844 1.00 83.81 8 LYS B CA 1
ATOM 954 C C . LYS B 1 8 ? 38.563 47.203 89.900 1.00 74.86 8 LYS B C 1
ATOM 955 O O . LYS B 1 8 ? 38.742 46.372 89.010 1.00 83.30 8 LYS B O 1
ATOM 961 N N . PRO B 1 9 ? 37.380 47.816 90.094 1.00 60.46 9 PRO B N 1
ATOM 962 C CA . PRO B 1 9 ? 36.324 47.733 89.079 1.00 62.60 9 PRO B CA 1
ATOM 963 C C . PRO B 1 9 ? 36.853 48.245 87.739 1.00 71.89 9 PRO B C 1
ATOM 964 O O . PRO B 1 9 ? 37.572 49.246 87.705 1.00 62.48 9 PRO B O 1
ATOM 968 N N . ILE B 1 10 ? 36.497 47.569 86.652 1.00 60.56 10 ILE B N 1
ATOM 969 C CA . ILE B 1 10 ? 37.038 47.890 85.333 1.00 56.59 10 ILE B CA 1
ATOM 970 C C . ILE B 1 10 ? 36.756 49.326 84.888 1.00 52.48 10 ILE B C 1
ATOM 971 O O . ILE B 1 10 ? 37.622 49.979 84.304 1.00 57.16 10 ILE B O 1
ATOM 976 N N . TYR B 1 11 ? 35.550 49.815 85.165 1.00 51.98 11 TYR B N 1
ATOM 977 C CA . TYR B 1 11 ? 35.163 51.155 84.731 1.00 53.74 11 TYR B CA 1
ATOM 978 C C . TYR B 1 11 ? 35.961 52.244 85.448 1.00 53.35 11 TYR B C 1
ATOM 979 O O . TYR B 1 11 ? 36.099 53.355 84.939 1.00 56.89 11 TYR B O 1
ATOM 988 N N . GLN B 1 12 ? 36.479 51.924 86.631 1.00 41.87 12 GLN B N 1
ATOM 989 C CA . GLN B 1 12 ? 37.314 52.862 87.376 1.00 54.32 12 GLN B CA 1
ATOM 990 C C . GLN B 1 12 ? 38.717 52.914 86.786 1.00 58.83 12 GLN B C 1
ATOM 991 O O . GLN B 1 12 ? 39.396 53.938 86.860 1.00 54.48 12 GLN B O 1
ATOM 997 N N . GLN B 1 13 ? 39.140 51.802 86.195 1.00 47.06 13 GLN B N 1
ATOM 998 C CA . GLN B 1 13 ? 40.449 51.719 85.564 1.00 40.49 13 GLN B CA 1
ATOM 999 C C . GLN B 1 13 ? 40.440 52.433 84.217 1.00 44.21 13 GLN B C 1
ATOM 1000 O O . GLN B 1 13 ? 41.393 53.130 83.870 1.00 44.53 13 GLN B O 1
ATOM 1006 N N . LEU B 1 14 ? 39.361 52.256 83.461 1.00 44.08 14 LEU B N 1
ATOM 1007 C CA . LEU B 1 14 ? 39.196 52.965 82.199 1.00 40.66 14 LEU B CA 1
ATOM 1008 C C . LEU B 1 14 ? 39.082 54.459 82.472 1.00 45.04 14 LEU B C 1
ATOM 1009 O O . LEU B 1 14 ? 39.654 55.277 81.753 1.00 50.66 14 LEU B O 1
ATOM 1014 N N . ARG B 1 15 ? 38.342 54.801 83.523 1.00 37.57 15 ARG B N 1
ATOM 1015 C CA . ARG B 1 15 ? 38.193 56.184 83.958 1.00 41.50 15 ARG B CA 1
ATOM 1016 C C . ARG B 1 15 ? 39.554 56.792 84.268 1.00 42.41 15 ARG B C 1
ATOM 1017 O O . ARG B 1 15 ? 39.814 57.950 83.946 1.00 42.94 15 ARG B O 1
ATOM 1025 N N . ASP B 1 16 ? 40.416 56.004 84.901 1.00 40.82 16 ASP B N 1
ATOM 1026 C CA . ASP B 1 16 ? 41.750 56.466 85.261 1.00 43.65 16 ASP B CA 1
ATOM 1027 C C . ASP B 1 16 ? 42.641 56.661 84.036 1.00 47.60 16 ASP B C 1
ATOM 1028 O O . ASP B 1 16 ? 43.494 57.546 84.021 1.00 51.82 16 ASP B O 1
ATOM 1033 N N . LYS B 1 17 ? 42.444 55.837 83.013 1.00 52.78 17 LYS B N 1
ATOM 1034 C CA . LYS B 1 17 ? 43.221 55.966 81.786 1.00 53.85 17 LYS B CA 1
ATOM 1035 C C . LYS B 1 17 ? 42.911 57.280 81.079 1.00 52.86 17 LYS B C 1
ATOM 1036 O O . LYS B 1 17 ? 43.804 57.935 80.542 1.00 46.65 17 LYS B O 1
ATOM 1042 N N . ILE B 1 18 ? 41.639 57.662 81.096 1.00 41.76 18 ILE B N 1
ATOM 1043 C CA . ILE B 1 18 ? 41.186 58.892 80.460 1.00 39.59 18 ILE B CA 1
ATOM 1044 C C . ILE B 1 18 ? 41.701 60.124 81.202 1.00 41.37 18 ILE B C 1
ATOM 1045 O O . ILE B 1 18 ? 42.101 61.109 80.579 1.00 42.36 18 ILE B O 1
ATOM 1050 N N . VAL B 1 19 ? 41.684 60.070 82.531 1.00 33.13 19 VAL B N 1
ATOM 1051 C CA . VAL B 1 19 ? 42.215 61.159 83.341 1.00 30.18 19 VAL B CA 1
ATOM 1052 C C . VAL B 1 19 ? 43.700 61.337 83.053 1.00 36.22 19 VAL B C 1
ATOM 1053 O O . VAL B 1 19 ? 44.192 62.459 82.944 1.00 40.46 19 VAL B O 1
ATOM 1057 N N . GLU B 1 20 ? 44.404 60.218 82.927 1.00 33.16 20 GLU B N 1
ATOM 1058 C CA . GLU B 1 20 ? 45.828 60.227 82.623 1.00 50.63 20 GLU B CA 1
ATOM 1059 C C . GLU B 1 20 ? 46.081 60.898 81.275 1.00 52.27 20 GLU B C 1
ATOM 1060 O O . GLU B 1 20 ? 47.003 61.700 81.133 1.00 48.83 20 GLU B O 1
ATOM 1066 N N . ALA B 1 21 ? 45.243 60.575 80.294 1.00 35.12 21 ALA B N 1
ATOM 1067 C CA . ALA B 1 21 ? 45.343 61.165 78.962 1.00 42.40 21 ALA B CA 1
ATOM 1068 C C . ALA B 1 21 ? 45.048 62.666 78.973 1.00 51.64 21 ALA B C 1
ATOM 1069 O O . ALA B 1 21 ? 45.564 63.412 78.141 1.00 51.92 21 ALA B O 1
ATOM 1071 N N . ILE B 1 22 ? 44.209 63.102 79.909 1.00 52.61 22 ILE B N 1
ATOM 1072 C CA . ILE B 1 22 ? 43.884 64.520 80.048 1.00 46.49 22 ILE B CA 1
ATOM 1073 C C . ILE B 1 22 ? 45.026 65.273 80.725 1.00 45.75 22 ILE B C 1
ATOM 1074 O O . ILE B 1 22 ? 45.437 66.339 80.267 1.00 49.59 22 ILE B O 1
ATOM 1079 N N . ILE B 1 23 ? 45.533 64.706 81.816 1.00 41.34 23 ILE B N 1
ATOM 1080 C CA . ILE B 1 23 ? 46.647 65.293 82.551 1.00 46.39 23 ILE B CA 1
ATOM 1081 C C . ILE B 1 23 ? 47.903 65.364 81.685 1.00 45.11 23 ILE B C 1
ATOM 1082 O O . ILE B 1 23 ? 48.638 66.350 81.726 1.00 53.48 23 ILE B O 1
ATOM 1087 N N . ASP B 1 24 ? 48.143 64.319 80.899 1.00 49.04 24 ASP B N 1
ATOM 1088 C CA . ASP B 1 24 ? 49.329 64.267 80.048 1.00 54.58 24 ASP B CA 1
ATOM 1089 C C . ASP B 1 24 ? 49.225 65.169 78.814 1.00 52.03 24 ASP B C 1
ATOM 1090 O O . ASP B 1 24 ? 50.208 65.365 78.102 1.00 64.44 24 ASP B O 1
ATOM 1095 N N . GLY B 1 25 ? 48.037 65.709 78.560 1.00 43.24 25 GLY B N 1
ATOM 1096 C CA . GLY B 1 25 ? 47.858 66.659 77.475 1.00 38.90 25 GLY B CA 1
ATOM 1097 C C . GLY B 1 25 ? 47.478 66.059 76.134 1.00 50.86 25 GLY B C 1
ATOM 1098 O O . GLY B 1 25 ? 47.570 66.730 75.107 1.00 51.07 25 GLY B O 1
ATOM 1099 N N . SER B 1 26 ? 47.055 64.799 76.132 1.00 55.20 26 SER B N 1
ATOM 1100 C CA . SER B 1 26 ? 46.614 64.156 74.896 1.00 47.04 26 SER B CA 1
ATOM 1101 C C . SER B 1 26 ? 45.231 64.662 74.507 1.00 49.33 26 SER B C 1
ATOM 1102 O O . SER B 1 26 ? 44.936 64.852 73.328 1.00 49.20 26 SER B O 1
ATOM 1105 N N . TYR B 1 27 ? 44.383 64.867 75.509 1.00 54.44 27 TYR B N 1
ATOM 1106 C CA . TYR B 1 27 ? 43.089 65.496 75.295 1.00 59.27 27 TYR B CA 1
ATOM 1107 C C . TYR B 1 27 ? 43.103 66.890 75.918 1.00 63.11 27 TYR B C 1
ATOM 1108 O O . TYR B 1 27 ? 43.076 67.030 77.142 1.00 70.29 27 TYR B O 1
ATOM 1117 N N . VAL B 1 28 ? 43.142 67.917 75.075 1.00 61.90 28 VAL B N 1
ATOM 1118 C CA . VAL B 1 28 ? 43.145 69.295 75.556 1.00 59.26 28 VAL B CA 1
ATOM 1119 C C . VAL B 1 28 ? 41.736 69.755 75.910 1.00 59.14 28 VAL B C 1
ATOM 1120 O O . VAL B 1 28 ? 40.752 69.211 75.407 1.00 47.77 28 VAL B O 1
ATOM 1124 N N . GLU B 1 29 ? 41.645 70.750 76.785 1.00 65.46 29 GLU B N 1
ATOM 1125 C CA . GLU B 1 29 ? 40.358 71.324 77.153 1.00 71.23 29 GLU B CA 1
ATOM 1126 C C . GLU B 1 29 ? 39.668 71.908 75.921 1.00 67.13 29 GLU B C 1
ATOM 1127 O O . GLU B 1 29 ? 40.284 72.636 75.139 1.00 58.05 29 GLU B O 1
ATOM 1133 N N . GLY B 1 30 ? 38.391 71.579 75.747 1.00 60.89 30 GLY B N 1
ATOM 1134 C CA . GLY B 1 30 ? 37.620 72.076 74.621 1.00 56.94 30 GLY B CA 1
ATOM 1135 C C . GLY B 1 30 ? 37.662 71.137 73.432 1.00 60.56 30 GLY B C 1
ATOM 1136 O O . GLY B 1 30 ? 36.811 71.205 72.544 1.00 52.73 30 GLY B O 1
ATOM 1137 N N . GLU B 1 31 ? 38.660 70.259 73.414 1.00 69.81 31 GLU B N 1
ATOM 1138 C CA . GLU B 1 31 ? 38.817 69.290 72.336 1.00 62.50 31 GLU B CA 1
ATOM 1139 C C . GLU B 1 31 ? 37.861 68.114 72.507 1.00 57.32 31 GLU B C 1
ATOM 1140 O O . GLU B 1 31 ? 37.458 67.786 73.625 1.00 60.04 31 GLU B O 1
ATOM 1154 N N . ILE B 1 33 ? 36.756 64.156 72.512 1.00 58.09 33 ILE B N 1
ATOM 1155 C CA . ILE B 1 33 ? 37.372 62.888 72.885 1.00 56.53 33 ILE B CA 1
ATOM 1156 C C . ILE B 1 33 ? 36.627 61.735 72.226 1.00 61.69 33 ILE B C 1
ATOM 1157 O O . ILE B 1 33 ? 35.454 61.873 71.876 1.00 69.10 33 ILE B O 1
ATOM 1162 N N . PRO B 1 34 ? 37.308 60.591 72.055 1.00 46.86 34 PRO B N 1
ATOM 1163 C CA . PRO B 1 34 ? 36.713 59.450 71.353 1.00 46.12 34 PRO B CA 1
ATOM 1164 C C . PRO B 1 34 ? 35.330 59.104 71.887 1.00 49.74 34 PRO B C 1
ATOM 1165 O O . PRO B 1 34 ? 35.088 59.192 73.090 1.00 43.32 34 PRO B O 1
ATOM 1169 N N . SER B 1 35 ? 34.434 58.719 70.986 1.00 62.93 35 SER B N 1
ATOM 1170 C CA . SER B 1 35 ? 33.080 58.341 71.360 1.00 61.66 35 SER B CA 1
ATOM 1171 C C . SER B 1 35 ? 33.086 57.054 72.175 1.00 58.74 35 SER B C 1
ATOM 1172 O O . SER B 1 35 ? 34.027 56.263 72.092 1.00 60.40 35 SER B O 1
ATOM 1175 N N . ILE B 1 36 ? 32.041 56.854 72.974 1.00 51.70 36 ILE B N 1
ATOM 1176 C CA . ILE B 1 36 ? 31.876 55.609 73.714 1.00 54.32 36 ILE B CA 1
ATOM 1177 C C . ILE B 1 36 ? 31.972 54.448 72.738 1.00 55.75 36 ILE B C 1
ATOM 1178 O O . ILE B 1 36 ? 32.550 53.404 73.039 1.00 58.48 36 ILE B O 1
ATOM 1183 N N . ARG B 1 37 ? 31.407 54.660 71.555 1.00 58.54 37 ARG B N 1
ATOM 1184 C CA . ARG B 1 37 ? 31.386 53.659 70.501 1.00 64.37 37 ARG B CA 1
ATOM 1185 C C . ARG B 1 37 ? 32.801 53.274 70.071 1.00 60.10 37 ARG B C 1
ATOM 1186 O O . ARG B 1 37 ? 33.111 52.094 69.913 1.00 56.59 37 ARG B O 1
ATOM 1194 N N . LYS B 1 38 ? 33.658 54.276 69.899 1.00 61.01 38 LYS B N 1
ATOM 1195 C CA . LYS B 1 38 ? 35.036 54.060 69.461 1.00 66.21 38 LYS B CA 1
ATOM 1196 C C . LYS B 1 38 ? 35.897 53.360 70.516 1.00 55.87 38 LYS B C 1
ATOM 1197 O O . LYS B 1 38 ? 36.758 52.545 70.180 1.00 63.52 38 LYS B O 1
ATOM 1203 N N . ILE B 1 39 ? 35.672 53.685 71.787 1.00 47.79 39 ILE B N 1
ATOM 1204 C CA . ILE B 1 39 ? 36.449 53.098 72.878 1.00 51.05 39 ILE B CA 1
ATOM 1205 C C . ILE B 1 39 ? 36.156 51.609 73.025 1.00 53.97 39 ILE B C 1
ATOM 1206 O O . ILE B 1 39 ? 37.069 50.783 73.052 1.00 53.98 39 ILE B O 1
ATOM 1211 N N . SER B 1 40 ? 34.874 51.277 73.117 1.00 46.58 40 SER B N 1
ATOM 1212 C CA . SER B 1 40 ? 34.439 49.892 73.236 1.00 48.58 40 SER B CA 1
ATOM 1213 C C . SER B 1 40 ? 34.835 49.055 72.017 1.00 58.32 40 SER B C 1
ATOM 1214 O O . SER B 1 40 ? 35.123 47.865 72.143 1.00 70.49 40 SER B O 1
ATOM 1217 N N . THR B 1 41 ? 34.855 49.682 70.843 1.00 51.40 41 THR B N 1
ATOM 1218 C CA . THR B 1 41 ? 35.180 48.987 69.598 1.00 55.09 41 THR B CA 1
ATOM 1219 C C . THR B 1 41 ? 36.645 48.562 69.503 1.00 58.41 41 THR B C 1
ATOM 1220 O O . THR B 1 41 ? 36.944 47.389 69.272 1.00 67.19 41 THR B O 1
ATOM 1224 N N . GLU B 1 42 ? 37.552 49.515 69.687 1.00 59.48 42 GLU B N 1
ATOM 1225 C CA . GLU B 1 42 ? 38.977 49.262 69.499 1.00 68.37 42 GLU B CA 1
ATOM 1226 C C . GLU B 1 42 ? 39.602 48.488 70.656 1.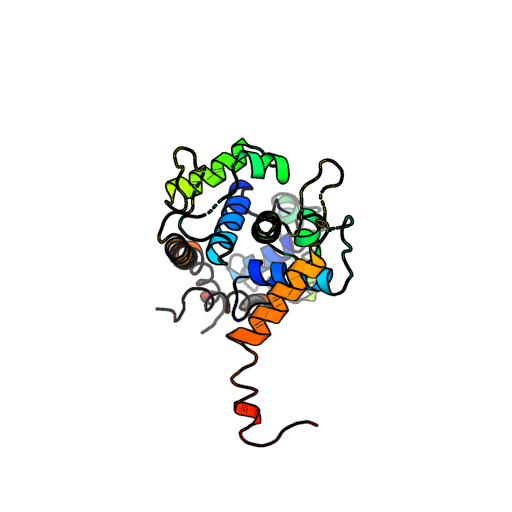00 68.45 42 GLU B C 1
ATOM 1227 O O . GLU B 1 42 ? 40.435 47.607 70.443 1.00 81.82 42 GLU B O 1
ATOM 1233 N N . TYR B 1 43 ? 39.198 48.817 71.878 1.00 61.30 43 TYR B N 1
ATOM 1234 C CA . TYR B 1 43 ? 39.799 48.206 73.059 1.00 59.61 43 TYR B CA 1
ATOM 1235 C C . TYR B 1 43 ? 39.032 46.985 73.569 1.00 59.00 43 TYR B C 1
ATOM 1236 O O . TYR B 1 43 ? 39.374 46.417 74.607 1.00 63.21 43 TYR B O 1
ATOM 1245 N N . GLN B 1 44 ? 37.994 46.592 72.837 1.00 62.23 44 GLN B N 1
ATOM 1246 C CA . GLN B 1 44 ? 37.236 45.383 73.155 1.00 65.67 44 GLN B CA 1
ATOM 1247 C C . GLN B 1 44 ? 36.620 45.432 74.550 1.00 67.29 44 GLN B C 1
ATOM 1248 O O . GLN B 1 44 ? 36.685 44.458 75.299 1.00 69.77 44 GLN B O 1
ATOM 1254 N N . ILE B 1 45 ? 36.014 46.565 74.889 1.00 57.88 45 ILE B N 1
ATOM 1255 C CA . ILE B 1 45 ? 35.394 46.738 76.198 1.00 45.70 45 ILE B CA 1
ATOM 1256 C C . ILE B 1 45 ? 33.872 46.755 76.085 1.00 53.83 45 ILE B C 1
ATOM 1257 O O . ILE B 1 45 ? 33.321 47.227 75.091 1.00 57.39 45 ILE B O 1
ATOM 1262 N N . ASN B 1 46 ? 33.197 46.232 77.104 1.00 63.25 46 ASN B N 1
ATOM 1263 C CA . ASN B 1 46 ? 31.742 46.306 77.168 1.00 63.82 46 ASN B CA 1
ATOM 1264 C C . ASN B 1 46 ? 31.297 47.767 77.128 1.00 59.23 46 ASN B C 1
ATOM 1265 O O . ASN B 1 46 ? 31.646 48.554 78.013 1.00 51.50 46 ASN B O 1
ATOM 1270 N N . PRO B 1 47 ? 30.519 48.135 76.098 1.00 51.83 47 PRO B N 1
ATOM 1271 C CA . PRO B 1 47 ? 30.096 49.524 75.891 1.00 52.52 47 PRO B CA 1
ATOM 1272 C C . PRO B 1 47 ? 29.271 50.067 77.051 1.00 45.86 47 PRO B C 1
ATOM 1273 O O . PRO B 1 47 ? 29.211 51.283 77.235 1.00 55.12 47 PRO B O 1
ATOM 1277 N N . LEU B 1 48 ? 28.635 49.182 77.812 1.00 43.52 48 LEU B N 1
ATOM 1278 C CA . LEU B 1 48 ? 27.907 49.601 79.005 1.00 54.38 48 LEU B CA 1
ATOM 1279 C C . LEU B 1 48 ? 28.887 49.992 80.105 1.00 54.31 48 LEU B C 1
ATOM 1280 O O . LEU B 1 48 ? 28.682 50.984 80.807 1.00 49.71 48 LEU B O 1
ATOM 1285 N N . THR B 1 49 ? 29.953 49.210 80.250 1.00 44.44 49 THR B N 1
ATOM 1286 C CA . THR B 1 49 ? 31.010 49.533 81.199 1.00 49.55 49 THR B CA 1
ATOM 1287 C C . THR B 1 49 ? 31.672 50.841 80.781 1.00 49.14 49 THR B C 1
ATOM 1288 O O . THR B 1 49 ? 32.048 51.661 81.620 1.00 55.84 49 THR B O 1
ATOM 1292 N N . VAL B 1 50 ? 31.801 51.025 79.471 1.00 40.78 50 VAL B N 1
ATOM 1293 C CA . VAL B 1 50 ? 32.379 52.238 78.909 1.00 51.48 50 VAL B CA 1
ATOM 1294 C C . VAL B 1 50 ? 31.496 53.453 79.186 1.00 58.60 50 VAL B C 1
ATOM 1295 O O . VAL B 1 50 ? 31.998 54.539 79.473 1.00 59.03 50 VAL B O 1
ATOM 1299 N N . SER B 1 51 ? 30.183 53.268 79.098 1.00 58.27 51 SER B N 1
ATOM 1300 C CA . SER B 1 51 ? 29.250 54.351 79.391 1.00 58.53 51 SER B CA 1
ATOM 1301 C C . SER B 1 51 ? 29.379 54.788 80.846 1.00 60.17 51 SER B C 1
ATOM 1302 O O . SER B 1 51 ? 29.417 55.982 81.140 1.00 49.62 51 SER B O 1
ATOM 1305 N N . LYS B 1 52 ? 29.450 53.816 81.751 1.00 57.66 52 LYS B N 1
ATOM 1306 C CA . LYS B 1 52 ? 29.620 54.099 83.173 1.00 53.75 52 LYS B CA 1
ATOM 1307 C C . LYS B 1 52 ? 30.866 54.944 83.412 1.00 56.21 52 LYS B C 1
ATOM 1308 O O . LYS B 1 52 ? 30.859 55.852 84.244 1.00 48.52 52 LYS B O 1
ATOM 1314 N N . ALA B 1 53 ? 31.933 54.643 82.678 1.00 56.73 53 ALA B N 1
ATOM 1315 C CA . ALA B 1 53 ? 33.181 55.384 82.808 1.00 53.36 53 ALA B CA 1
ATOM 1316 C C . ALA B 1 53 ? 32.989 56.841 82.401 1.00 53.62 53 ALA B C 1
ATOM 1317 O O . ALA B 1 53 ? 33.395 57.757 83.118 1.00 53.20 53 ALA B O 1
ATOM 1319 N N . TYR B 1 54 ? 32.363 57.044 81.246 1.00 52.98 54 TYR B N 1
ATOM 1320 C CA . TYR B 1 54 ? 32.074 58.381 80.740 1.00 48.92 54 TYR B CA 1
ATOM 1321 C C . TYR B 1 54 ? 31.097 59.137 81.637 1.00 53.47 54 TYR B C 1
ATOM 1322 O O . TYR B 1 54 ? 31.202 60.354 81.793 1.00 55.98 54 TYR B O 1
ATOM 1331 N N . GLN B 1 55 ? 30.150 58.410 82.223 1.00 53.34 55 GLN B N 1
ATOM 1332 C CA . GLN B 1 55 ? 29.137 59.018 83.079 1.00 57.41 55 GLN B CA 1
ATOM 1333 C C . GLN B 1 55 ? 29.744 59.613 84.347 1.00 58.25 55 GLN B C 1
ATOM 1334 O O . GLN B 1 55 ? 29.443 60.749 84.710 1.00 61.74 55 GLN B O 1
ATOM 1340 N N . SER B 1 56 ? 30.598 58.844 85.016 1.00 48.61 56 SER B N 1
ATOM 1341 C CA . SER B 1 56 ? 31.236 59.311 86.242 1.00 54.55 56 SER B CA 1
ATOM 1342 C C . SER B 1 56 ? 32.126 60.515 85.960 1.00 64.94 56 SER B C 1
ATOM 1343 O O . SER B 1 56 ? 32.390 61.325 86.848 1.00 67.56 56 SER B O 1
ATOM 1346 N N . LEU B 1 57 ? 32.590 60.623 84.718 1.00 59.72 57 LEU B N 1
ATOM 1347 C CA . LEU B 1 57 ? 33.379 61.774 84.301 1.00 50.37 57 LEU B CA 1
ATOM 1348 C C . LEU B 1 57 ? 32.477 62.981 84.067 1.00 53.29 57 LEU B C 1
ATOM 1349 O O . LEU B 1 57 ? 32.836 64.109 84.406 1.00 53.59 57 LEU B O 1
ATOM 1354 N N . LEU B 1 58 ? 31.303 62.737 83.491 1.00 54.39 58 LEU B N 1
ATOM 1355 C CA . LEU B 1 58 ? 30.314 63.792 83.299 1.00 55.51 58 LEU B CA 1
ATOM 1356 C C . LEU B 1 58 ? 29.879 64.342 84.652 1.00 67.02 58 LEU B C 1
ATOM 1357 O O . LEU B 1 58 ? 29.809 65.556 84.849 1.00 69.75 58 LEU B O 1
ATOM 1362 N N . ASP B 1 59 ? 29.593 63.435 85.581 1.00 64.69 59 ASP B N 1
ATOM 1363 C CA . ASP B 1 59 ? 29.193 63.803 86.934 1.00 65.76 59 ASP B CA 1
ATOM 1364 C C . ASP B 1 59 ? 30.252 64.651 87.636 1.00 66.78 59 ASP B C 1
ATOM 1365 O O . ASP B 1 59 ? 29.921 65.561 88.394 1.00 66.65 59 ASP B O 1
ATOM 1370 N N . ASP B 1 60 ? 31.523 64.356 87.382 1.00 62.56 60 ASP B N 1
ATOM 1371 C CA . ASP B 1 60 ? 32.610 65.107 88.003 1.00 59.57 60 ASP B CA 1
ATOM 1372 C C . ASP B 1 60 ? 32.907 66.379 87.215 1.00 64.66 60 ASP B C 1
ATOM 1373 O O . ASP B 1 60 ? 33.821 67.131 87.553 1.00 71.63 60 ASP B O 1
ATOM 1378 N N . ASN B 1 61 ? 32.128 66.605 86.161 1.00 57.99 61 ASN B N 1
ATOM 1379 C CA . ASN B 1 61 ? 32.274 67.791 85.323 1.00 65.24 61 ASN B CA 1
ATOM 1380 C C . ASN B 1 61 ? 33.628 67.862 84.623 1.00 71.03 61 ASN B C 1
ATOM 1381 O O . ASN B 1 61 ? 34.107 68.944 84.289 1.00 77.30 61 ASN B O 1
ATOM 1386 N N . VAL B 1 62 ? 34.238 66.702 84.405 1.00 66.59 62 VAL B N 1
ATOM 1387 C CA . VAL B 1 62 ? 35.499 66.627 83.677 1.00 61.25 62 VAL B CA 1
ATOM 1388 C C . VAL B 1 62 ? 35.244 66.767 82.179 1.00 55.65 62 VAL B C 1
ATOM 1389 O O . VAL B 1 62 ? 35.984 67.452 81.473 1.00 53.12 62 VAL B O 1
ATOM 1393 N N . ILE B 1 63 ? 34.190 66.110 81.704 1.00 58.49 63 ILE B N 1
ATOM 1394 C CA . ILE B 1 63 ? 33.787 66.204 80.305 1.00 48.90 63 ILE B CA 1
ATOM 1395 C C . ILE B 1 63 ? 32.349 66.700 80.198 1.00 62.33 63 ILE B C 1
ATOM 1396 O O . ILE B 1 63 ? 31.684 66.924 81.211 1.00 72.26 63 ILE B O 1
ATOM 1401 N N . GLU B 1 64 ? 31.867 66.868 78.972 1.00 71.88 64 GLU B N 1
ATOM 1402 C CA . GLU B 1 64 ? 30.499 67.321 78.759 1.00 73.32 64 GLU B CA 1
ATOM 1403 C C . GLU B 1 64 ? 29.967 66.861 77.412 1.00 70.67 64 GLU B C 1
ATOM 1404 O O . GLU B 1 64 ? 30.732 66.553 76.498 1.00 63.08 64 GLU B O 1
ATOM 1410 N N . LYS B 1 65 ? 28.646 66.821 77.301 1.00 76.77 65 LYS B N 1
ATOM 1411 C CA . LYS B 1 65 ? 27.991 66.397 76.078 1.00 70.89 65 LYS B CA 1
ATOM 1412 C C . LYS B 1 65 ? 27.570 67.635 75.296 1.00 72.01 65 LYS B C 1
ATOM 1413 O O . LYS B 1 65 ? 26.943 68.544 75.844 1.00 70.47 65 LYS B O 1
ATOM 1419 N N . ARG B 1 66 ? 27.948 67.681 74.023 1.00 72.56 66 ARG B N 1
ATOM 1420 C CA . ARG B 1 66 ? 27.547 68.765 73.136 1.00 76.31 66 ARG B CA 1
ATOM 1421 C C . ARG B 1 66 ? 27.083 68.182 71.804 1.00 80.41 66 ARG B C 1
ATOM 1422 O O . ARG B 1 66 ? 27.848 67.517 71.104 1.00 71.75 66 ARG B O 1
ATOM 1430 N N . ARG B 1 67 ? 25.825 68.442 71.462 1.00 87.88 67 ARG B N 1
ATOM 1431 C CA . ARG B 1 67 ? 25.194 67.847 70.288 1.00 80.76 67 ARG B CA 1
ATOM 1432 C C . ARG B 1 67 ? 25.961 68.122 68.991 1.00 76.64 67 ARG B C 1
ATOM 1433 O O . ARG B 1 67 ? 26.272 69.267 68.666 1.00 63.15 67 ARG B O 1
ATOM 1441 N N . GLY B 1 68 ? 26.280 67.049 68.274 1.00 85.93 68 GLY B N 1
ATOM 1442 C CA . GLY B 1 68 ? 26.957 67.113 66.989 1.00 88.21 68 GLY B CA 1
ATOM 1443 C C . GLY B 1 68 ? 28.467 67.086 67.109 1.00 95.27 68 GLY B C 1
ATOM 1444 O O . GLY B 1 68 ? 29.165 66.621 66.205 1.00 93.02 68 GLY B O 1
ATOM 1445 N N . LEU B 1 69 ? 28.968 67.555 68.246 1.00 98.85 69 LEU B N 1
ATOM 1446 C CA . LEU B 1 69 ? 30.387 67.462 68.554 1.00 86.87 69 LEU B CA 1
ATOM 1447 C C . LEU B 1 69 ? 30.672 66.217 69.384 1.00 90.69 69 LEU B C 1
ATOM 1448 O O . LEU B 1 69 ? 31.827 65.835 69.569 1.00 92.11 69 LEU B O 1
ATOM 1453 N N . GLY B 1 70 ? 29.613 65.573 69.864 1.00 88.73 70 GLY B N 1
ATOM 1454 C CA . GLY B 1 70 ? 29.761 64.456 70.779 1.00 90.06 70 GLY B CA 1
ATOM 1455 C C . GLY B 1 70 ? 30.240 64.874 72.162 1.00 82.81 70 GLY B C 1
ATOM 1456 O O . GLY B 1 70 ? 29.743 65.848 72.732 1.00 76.44 70 GLY B O 1
ATOM 1465 N N . LEU B 1 72 ? 32.996 66.271 74.937 1.00 51.17 72 LEU B N 1
ATOM 1466 C CA . LEU B 1 72 ? 34.116 67.216 75.012 1.00 48.80 72 LEU B CA 1
ATOM 1467 C C . LEU B 1 72 ? 34.760 67.291 76.395 1.00 60.83 72 LEU B C 1
ATOM 1468 O O . LEU B 1 72 ? 34.180 66.844 77.380 1.00 71.21 72 LEU B O 1
ATOM 1473 N N . VAL B 1 73 ? 35.963 67.863 76.455 1.00 52.70 73 VAL B N 1
ATOM 1474 C CA . VAL B 1 73 ? 36.653 68.108 77.720 1.00 53.01 73 VAL B CA 1
ATOM 1475 C C . VAL B 1 73 ? 36.327 69.504 78.251 1.00 56.51 73 VAL B C 1
ATOM 1476 O O . VAL B 1 73 ? 36.612 70.505 77.593 1.00 61.35 73 VAL B O 1
ATOM 1480 N N . LYS B 1 74 ? 35.732 69.569 79.439 1.00 58.74 74 LYS B N 1
ATOM 1481 C CA . LYS B 1 74 ? 35.363 70.851 80.038 1.00 63.51 74 LYS B CA 1
ATOM 1482 C C . LYS B 1 74 ? 36.587 71.687 80.399 1.00 56.78 74 LYS B C 1
ATOM 1483 O O . LYS B 1 74 ? 37.610 71.155 80.833 1.00 54.58 74 LYS B O 1
ATOM 1489 N N . ALA B 1 75 ? 36.472 72.999 80.217 1.00 56.67 75 ALA B N 1
ATOM 1490 C CA . ALA B 1 75 ? 37.558 73.923 80.529 1.00 57.95 75 ALA B CA 1
ATOM 1491 C C . ALA B 1 75 ? 37.907 73.882 82.015 1.00 64.44 75 ALA B C 1
ATOM 1492 O O . ALA B 1 75 ? 37.026 73.984 82.869 1.00 60.97 75 ALA B O 1
ATOM 1494 N N . GLY B 1 76 ? 39.194 73.735 82.319 1.00 68.03 76 GLY B N 1
ATOM 1495 C CA . GLY B 1 76 ? 39.651 73.696 83.697 1.00 64.26 76 GLY B CA 1
ATOM 1496 C C . GLY B 1 76 ? 39.782 72.286 84.243 1.00 65.28 76 GLY B C 1
ATOM 1497 O O . GLY B 1 76 ? 40.232 72.089 85.371 1.00 66.43 76 GLY B O 1
ATOM 1498 N N . ALA B 1 77 ? 39.391 71.305 83.436 1.00 62.61 77 ALA B N 1
ATOM 1499 C CA . ALA B 1 77 ? 39.438 69.901 83.838 1.00 46.40 77 ALA B CA 1
ATOM 1500 C C . ALA B 1 77 ? 40.836 69.439 84.253 1.00 48.12 77 ALA B C 1
ATOM 1501 O O . ALA B 1 77 ? 41.005 68.847 85.319 1.00 59.24 77 ALA B O 1
ATOM 1503 N N . ARG B 1 78 ? 41.831 69.706 83.411 1.00 46.96 78 ARG B N 1
ATOM 1504 C CA . ARG B 1 78 ? 43.197 69.252 83.674 1.00 49.09 78 ARG B CA 1
ATOM 1505 C C . ARG B 1 78 ? 43.714 69.693 85.041 1.00 51.77 78 ARG B C 1
ATOM 1506 O O . ARG B 1 78 ? 44.342 68.910 85.754 1.00 50.36 78 ARG B O 1
ATOM 1514 N N . GLN B 1 79 ? 43.460 70.946 85.402 1.00 51.75 79 GLN B N 1
ATOM 1515 C CA . GLN B 1 79 ? 43.928 71.464 86.682 1.00 58.12 79 GLN B CA 1
ATOM 1516 C C . GLN B 1 79 ? 43.138 70.842 87.825 1.00 56.08 79 GLN B C 1
ATOM 1517 O O . GLN B 1 79 ? 43.686 70.542 88.887 1.00 56.68 79 GLN B O 1
ATOM 1523 N N . ARG B 1 80 ? 41.846 70.648 87.588 1.00 61.12 80 ARG B N 1
ATOM 1524 C CA . ARG B 1 80 ? 40.953 70.032 88.557 1.00 66.04 80 ARG B CA 1
ATOM 1525 C C . ARG B 1 80 ? 41.408 68.612 88.877 1.00 66.21 80 ARG B C 1
ATOM 1526 O O . ARG B 1 80 ? 41.392 68.187 90.031 1.00 71.52 80 ARG B O 1
ATOM 1534 N N . LEU B 1 81 ? 41.820 67.887 87.841 1.00 56.34 81 LEU B N 1
ATOM 1535 C CA . LEU B 1 81 ? 42.291 66.515 87.991 1.00 51.44 81 LEU B CA 1
ATOM 1536 C C . LEU B 1 81 ? 43.656 66.444 88.677 1.00 51.45 81 LEU B C 1
ATOM 1537 O O . LEU B 1 81 ? 43.864 65.615 89.563 1.00 46.72 81 LEU B O 1
ATOM 1542 N N . LEU B 1 82 ? 44.580 67.309 88.266 1.00 56.58 82 LEU B N 1
ATOM 1543 C CA . LEU B 1 82 ? 45.914 67.340 88.862 1.00 55.87 82 LEU B CA 1
ATOM 1544 C C . LEU B 1 82 ? 45.845 67.477 90.377 1.00 61.69 82 LEU B C 1
ATOM 1545 O O . LEU B 1 82 ? 46.461 66.703 91.110 1.00 72.64 82 LEU B O 1
ATOM 1550 N N . THR B 1 83 ? 45.086 68.467 90.837 1.00 56.17 83 THR B N 1
ATOM 1551 C CA . THR B 1 83 ? 44.929 68.723 92.263 1.00 70.01 83 THR B CA 1
ATOM 1552 C C . THR B 1 83 ? 44.309 67.527 92.982 1.00 67.18 83 THR B C 1
ATOM 1553 O O . THR B 1 83 ? 44.771 67.133 94.052 1.00 62.01 83 THR B O 1
ATOM 1557 N N . GLN B 1 84 ? 43.264 66.954 92.393 1.00 65.54 84 GLN B N 1
ATOM 1558 C CA . GLN B 1 84 ? 42.602 65.792 92.978 1.00 65.87 84 GLN B CA 1
ATOM 1559 C C . GLN B 1 84 ? 43.589 64.647 93.186 1.00 73.74 84 GLN B C 1
ATOM 1560 O O . GLN B 1 84 ? 43.684 64.087 94.277 1.00 84.79 84 GLN B O 1
ATOM 1566 N N . GLU B 1 85 ? 44.328 64.315 92.131 1.00 71.94 85 GLU B N 1
ATOM 1567 C CA . GLU B 1 85 ? 45.292 63.221 92.178 1.00 61.28 85 GLU B CA 1
ATOM 1568 C C . GLU B 1 85 ? 46.519 63.529 93.036 1.00 68.46 85 GLU B C 1
ATOM 1569 O O . GLU B 1 85 ? 47.079 62.631 93.662 1.00 82.08 85 GLU B O 1
ATOM 1575 N N . LYS B 1 86 ? 46.943 64.789 93.062 1.00 74.73 86 LYS B N 1
ATOM 1576 C CA . LYS B 1 86 ? 48.118 65.165 93.845 1.00 85.43 86 LYS B CA 1
ATOM 1577 C C . LYS B 1 86 ? 47.796 65.200 95.334 1.00 91.54 86 LYS B C 1
ATOM 1578 O O . LYS B 1 86 ? 48.601 64.774 96.161 1.00 87.76 86 LYS B O 1
ATOM 1584 N N . GLN B 1 87 ? 46.615 65.713 95.664 1.00 92.23 87 GLN B N 1
ATOM 1585 C CA . GLN B 1 87 ? 46.199 65.864 97.052 1.00 92.05 87 GLN B CA 1
ATOM 1586 C C . GLN B 1 87 ? 45.908 64.509 97.687 1.00 96.03 87 GLN B C 1
ATOM 1587 O O . GLN B 1 87 ? 46.238 64.278 98.850 1.00 105.96 87 GLN B O 1
ATOM 1593 N N . TYR B 1 88 ? 45.284 63.616 96.923 1.00 93.82 88 TYR B N 1
ATOM 1594 C CA . TYR B 1 88 ? 45.014 62.270 97.413 1.00 96.02 88 TYR B CA 1
ATOM 1595 C C . TYR B 1 88 ? 46.334 61.590 97.736 1.00 93.92 88 TYR B C 1
ATOM 1596 O O . TYR B 1 88 ? 46.510 61.024 98.814 1.00 103.71 88 TYR B O 1
ATOM 1605 N N . PHE B 1 89 ? 47.264 61.662 96.791 1.00 79.00 89 PHE B N 1
ATOM 1606 C CA . PHE B 1 89 ? 48.586 61.082 96.964 1.00 78.19 89 PHE B CA 1
ATOM 1607 C C . PHE B 1 89 ? 49.348 61.713 98.128 1.00 88.15 89 PHE B C 1
ATOM 1608 O O . PHE B 1 89 ? 49.975 61.008 98.911 1.00 86.25 89 PHE B O 1
ATOM 1616 N N . LEU B 1 90 ? 49.302 63.037 98.240 1.00 89.78 90 LEU B N 1
ATOM 1617 C CA . LEU B 1 90 ? 50.015 63.718 99.318 1.00 89.64 90 LEU B CA 1
ATOM 1618 C C . LEU B 1 90 ? 49.396 63.460 100.691 1.00 90.25 90 LEU B C 1
ATOM 1619 O O . LEU B 1 90 ? 50.036 63.685 101.717 1.00 84.37 90 LEU B O 1
ATOM 1624 N N . LYS B 1 91 ? 48.155 62.988 100.709 1.00 91.90 91 LYS B N 1
ATOM 1625 C CA . LYS B 1 91 ? 47.450 62.753 101.965 1.00 94.23 91 LYS B CA 1
ATOM 1626 C C . LYS B 1 91 ? 47.354 61.271 102.314 1.00 94.25 91 LYS B C 1
ATOM 1627 O O . LYS B 1 91 ? 47.927 60.820 103.306 1.00 106.34 91 LYS B O 1
ATOM 1633 N N . LYS B 1 92 ? 46.632 60.517 101.492 1.00 84.08 92 LYS B N 1
ATOM 1634 C CA . LYS B 1 92 ? 46.362 59.112 101.780 1.00 95.44 92 LYS B CA 1
ATOM 1635 C C . LYS B 1 92 ? 47.473 58.186 101.293 1.00 87.29 92 LYS B C 1
ATOM 1636 O O . LYS B 1 92 ? 47.379 56.967 101.433 1.00 93.21 92 LYS B O 1
ATOM 1642 N N . GLN B 1 93 ? 48.516 58.766 100.711 1.00 85.96 93 GLN B N 1
ATOM 1643 C CA . GLN B 1 93 ? 49.633 57.984 100.185 1.00 84.14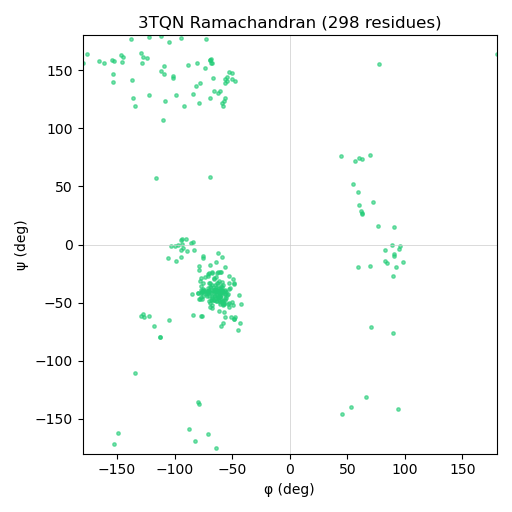 93 GLN B CA 1
ATOM 1644 C C . GLN B 1 93 ? 50.998 58.444 100.693 1.00 88.03 93 GLN B C 1
ATOM 1645 O O . GLN B 1 93 ? 51.724 57.672 101.317 1.00 83.52 93 GLN B O 1
ATOM 1651 N N . TRP B 1 94 ? 51.340 59.699 100.415 1.00 93.73 94 TRP B N 1
ATOM 1652 C CA . TRP B 1 94 ? 52.690 60.218 100.643 1.00 80.48 94 TRP B CA 1
ATOM 1653 C C . TRP B 1 94 ? 53.323 59.938 102.013 1.00 75.02 94 TRP B C 1
ATOM 1654 O O . TRP B 1 94 ? 54.538 59.821 102.108 1.00 78.69 94 TRP B O 1
ATOM 1665 N N . PRO B 1 95 ? 52.521 59.901 103.087 1.00 74.77 95 PRO B N 1
ATOM 1666 C CA . PRO B 1 95 ? 53.100 59.388 104.338 1.00 88.46 95 PRO B CA 1
ATOM 1667 C C . PRO B 1 95 ? 53.476 57.912 104.181 1.00 109.56 95 PRO B C 1
ATOM 1668 O O . PRO B 1 95 ? 53.365 57.409 103.059 1.00 127.15 95 PRO B O 1
ATOM 1672 N N . GLN B 1 96 ? 53.927 57.229 105.235 1.00 109.10 96 GLN B N 1
ATOM 1673 C CA . GLN B 1 96 ? 54.256 55.806 105.083 1.00 112.78 96 GLN B CA 1
ATOM 1674 C C . GLN B 1 96 ? 55.054 55.594 103.799 1.00 108.28 96 GLN B C 1
ATOM 1675 O O . GLN B 1 96 ? 54.498 55.091 102.832 1.00 114.84 96 GLN B O 1
ATOM 1681 N N . ILE B 1 97 ? 56.347 55.936 103.785 1.00 102.50 97 ILE B N 1
ATOM 1682 C CA . ILE B 1 97 ? 57.006 56.441 102.568 1.00 89.82 97 ILE B CA 1
ATOM 1683 C C . ILE B 1 97 ? 56.408 57.811 102.343 1.00 93.47 97 ILE B C 1
ATOM 1684 O O . ILE B 1 97 ? 55.527 57.974 101.515 1.00 105.23 97 ILE B O 1
ATOM 1689 N N . LYS B 1 98 ? 56.858 58.802 103.119 1.00 82.91 98 LYS B N 1
ATOM 1690 C CA . LYS B 1 98 ? 58.183 58.833 103.778 1.00 79.46 98 LYS B CA 1
ATOM 1691 C C . LYS B 1 98 ? 58.581 57.875 104.923 1.00 85.24 98 LYS B C 1
ATOM 1692 O O . LYS B 1 98 ? 59.774 57.650 105.117 1.00 78.50 98 LYS B O 1
ATOM 1698 N N . ASN B 1 99 ? 57.640 57.317 105.682 1.00 89.80 99 ASN B N 1
ATOM 1699 C CA . ASN B 1 99 ? 58.029 56.431 106.796 1.00 85.93 99 ASN B CA 1
ATOM 1700 C C . ASN B 1 99 ? 59.015 55.327 106.396 1.00 79.15 99 ASN B C 1
ATOM 1701 O O . ASN B 1 99 ? 60.129 55.261 106.914 1.00 85.43 99 ASN B O 1
ATOM 1706 N N . LYS B 1 100 ? 58.582 54.454 105.489 1.00 70.44 100 LYS B N 1
ATOM 1707 C CA . LYS B 1 100 ? 59.409 53.351 105.000 1.00 68.31 100 LYS B CA 1
ATOM 1708 C C . LYS B 1 100 ? 60.771 53.854 104.505 1.00 70.42 100 LYS B C 1
ATOM 1709 O O . LYS B 1 100 ? 61.755 53.110 104.513 1.00 82.44 100 LYS B O 1
ATOM 1715 N N . LEU B 1 101 ? 60.819 55.113 104.069 1.00 60.11 101 LEU B N 1
ATOM 1716 C CA . LEU B 1 101 ? 62.071 55.752 103.652 1.00 66.08 101 LEU B CA 1
ATOM 1717 C C . LEU B 1 101 ? 62.926 56.184 104.842 1.00 74.60 101 LEU B C 1
ATOM 1718 O O . LEU B 1 101 ? 64.143 55.977 104.845 1.00 71.30 101 LEU B O 1
ATOM 1723 N N . GLU B 1 102 ? 62.292 56.799 105.839 1.00 86.43 102 GLU B N 1
ATOM 1724 C CA . GLU B 1 102 ? 62.974 57.136 107.085 1.00 88.17 102 GLU B CA 1
ATOM 1725 C C . GLU B 1 102 ? 63.737 55.895 107.519 1.00 87.05 102 GLU B C 1
ATOM 1726 O O . GLU B 1 102 ? 64.966 55.900 107.604 1.00 96.21 102 GLU B O 1
ATOM 1732 N N . ARG B 1 103 ? 62.993 54.828 107.796 1.00 76.52 103 ARG B N 1
ATOM 1733 C CA . ARG B 1 103 ? 63.592 53.516 108.000 1.00 77.64 103 ARG B CA 1
ATOM 1734 C C . ARG B 1 103 ? 64.444 53.210 106.760 1.00 92.73 103 ARG B C 1
ATOM 1735 O O . ARG B 1 103 ? 64.088 53.600 105.646 1.00 99.39 103 ARG B O 1
ATOM 1743 N N . LEU B 1 104 ? 65.576 52.541 106.957 1.00 99.00 104 LEU B N 1
ATOM 1744 C CA . LEU B 1 104 ? 66.606 52.411 105.920 1.00 93.76 104 LEU B CA 1
ATOM 1745 C C . LEU B 1 104 ? 67.063 53.754 105.330 1.00 98.03 104 LEU B C 1
ATOM 1746 O O . LEU B 1 104 ? 67.209 54.738 106.058 1.00 100.65 104 LEU B O 1
ATOM 1751 N N . GLY B 1 105 ? 67.271 53.792 104.015 1.00 106.11 105 GLY B N 1
ATOM 1752 C CA . GLY B 1 105 ? 67.923 54.928 103.386 1.00 106.16 105 GLY B CA 1
ATOM 1753 C C . GLY B 1 105 ? 67.016 55.869 102.622 1.00 103.93 105 GLY B C 1
ATOM 1754 O O . GLY B 1 105 ? 65.826 55.604 102.455 1.00 103.62 105 GLY B O 1
ATOM 1755 N N . ILE B 1 106 ? 67.589 56.974 102.152 1.00 100.99 106 ILE B N 1
ATOM 1756 C CA . ILE B 1 106 ? 66.840 57.951 101.369 1.00 103.88 106 ILE B CA 1
ATOM 1757 C C . ILE B 1 106 ? 67.658 58.617 100.267 1.00 110.74 106 ILE B C 1
ATOM 1758 O O . ILE B 1 106 ? 68.885 58.622 100.281 1.00 104.51 106 ILE B O 1
ATOM 1763 N N . ASP B 1 107 ? 66.929 59.197 99.323 1.00 117.22 107 ASP B N 1
ATOM 1764 C CA . ASP B 1 107 ? 67.444 60.168 98.362 1.00 121.44 107 ASP B CA 1
ATOM 1765 C C . ASP B 1 107 ? 68.620 59.741 97.488 1.00 128.17 107 ASP B C 1
ATOM 1766 O O . ASP B 1 107 ? 69.738 60.203 97.678 1.00 133.44 107 ASP B O 1
ATOM 1771 N N . LEU B 1 108 ? 68.361 58.859 96.535 1.00 122.05 108 LEU B N 1
ATOM 1772 C CA . LEU B 1 108 ? 69.269 58.637 95.420 1.00 111.93 108 LEU B CA 1
ATOM 1773 C C . LEU B 1 108 ? 69.980 59.936 95.063 1.00 107.60 108 LEU B C 1
ATOM 1774 O O . LEU B 1 108 ? 69.367 61.005 95.029 1.00 101.33 108 LEU B O 1
ATOM 1779 N N . LYS C 1 7 ? 27.683 26.136 56.035 1.00 113.24 7 LYS C N 1
ATOM 1780 C CA . LYS C 1 7 ? 28.791 26.854 56.656 1.00 127.84 7 LYS C CA 1
ATOM 1781 C C . LYS C 1 7 ? 30.008 25.943 56.813 1.00 146.39 7 LYS C C 1
ATOM 1782 O O . LYS C 1 7 ? 29.859 24.735 56.992 1.00 148.83 7 LYS C O 1
ATOM 1788 N N . LYS C 1 8 ? 31.203 26.530 56.772 1.00 158.59 8 LYS C N 1
ATOM 1789 C CA . LYS C 1 8 ? 32.442 25.766 56.656 1.00 164.02 8 LYS C CA 1
ATOM 1790 C C . LYS C 1 8 ? 32.585 25.338 55.191 1.00 155.92 8 LYS C C 1
ATOM 1791 O O . LYS C 1 8 ? 31.588 25.246 54.477 1.00 160.44 8 LYS C O 1
ATOM 1797 N N . PRO C 1 9 ? 33.823 25.079 54.732 1.00 140.63 9 PRO C N 1
ATOM 1798 C CA . PRO C 1 9 ? 34.042 24.947 53.283 1.00 137.72 9 PRO C CA 1
ATOM 1799 C C . PRO C 1 9 ? 33.398 23.695 52.713 1.00 140.35 9 PRO C C 1
ATOM 1800 O O . PRO C 1 9 ? 34.095 22.857 52.149 1.00 136.96 9 PRO C O 1
ATOM 1804 N N . ILE C 1 10 ? 32.086 23.570 52.881 1.00 145.04 10 ILE C N 1
ATOM 1805 C CA . ILE C 1 10 ? 31.389 22.316 52.659 1.00 146.52 10 ILE C CA 1
ATOM 1806 C C . ILE C 1 10 ? 32.275 21.317 53.352 1.00 156.45 10 ILE C C 1
ATOM 1807 O O . ILE C 1 10 ? 32.911 21.624 54.360 1.00 166.05 10 ILE C O 1
ATOM 1812 N N . TYR C 1 11 ? 32.326 20.121 52.780 1.00 152.24 11 TYR C N 1
ATOM 1813 C CA . TYR C 1 11 ? 33.559 19.374 52.611 1.00 150.01 11 TYR C CA 1
ATOM 1814 C C . TYR C 1 11 ? 34.331 19.034 53.885 1.00 145.38 11 TYR C C 1
ATOM 1815 O O . TYR C 1 11 ? 35.167 18.127 53.865 1.00 141.10 11 TYR C O 1
ATOM 1824 N N . GLN C 1 12 ? 34.071 19.751 54.980 1.00 118.38 12 GLN C N 1
ATOM 1825 C CA . GLN C 1 12 ? 34.368 19.227 56.308 1.00 125.60 12 GLN C CA 1
ATOM 1826 C C . GLN C 1 12 ? 33.062 18.687 56.849 1.00 123.50 12 GLN C C 1
ATOM 1827 O O . GLN C 1 12 ? 33.031 17.958 57.829 1.00 134.01 12 GLN C O 1
ATOM 1833 N N . GLN C 1 13 ? 31.980 19.064 56.176 1.00 116.58 13 GLN C N 1
ATOM 1834 C CA . GLN C 1 13 ? 30.639 18.662 56.565 1.00 122.02 13 GLN C CA 1
ATOM 1835 C C . GLN 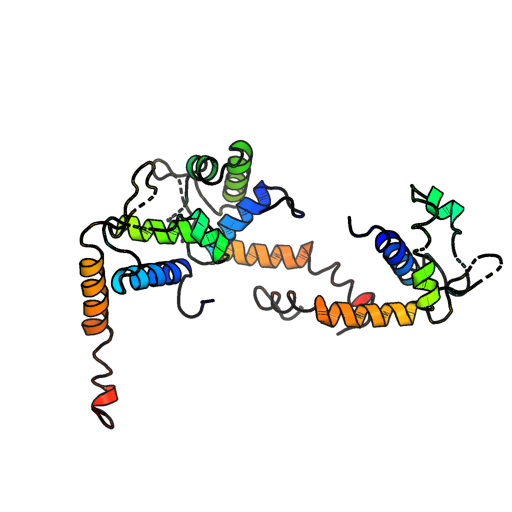C 1 13 ? 30.433 17.206 56.199 1.00 117.69 13 GLN C C 1
ATOM 1836 O O . GLN C 1 13 ? 29.813 16.446 56.941 1.00 124.76 13 GLN C O 1
ATOM 1842 N N . LEU C 1 14 ? 30.949 16.818 55.040 1.00 111.10 14 LEU C N 1
ATOM 1843 C CA . LEU C 1 14 ? 30.901 15.423 54.642 1.00 110.77 14 LEU C CA 1
ATOM 1844 C C . LEU C 1 14 ? 31.988 14.682 55.402 1.00 108.84 14 LEU C C 1
ATOM 1845 O O . LEU C 1 14 ? 31.747 13.624 55.980 1.00 109.68 14 LEU C O 1
ATOM 1850 N N . ARG C 1 15 ? 33.179 15.271 55.412 1.00 101.66 15 ARG C N 1
ATOM 1851 C CA . ARG C 1 15 ? 34.317 14.729 56.141 1.00 99.35 15 ARG C CA 1
ATOM 1852 C C . ARG C 1 15 ? 33.998 14.440 57.607 1.00 95.71 15 ARG C C 1
ATOM 1853 O O . ARG C 1 15 ? 34.219 13.328 58.085 1.00 102.91 15 ARG C O 1
ATOM 1861 N N . ASP C 1 16 ? 33.484 15.438 58.321 1.00 88.62 16 ASP C N 1
ATOM 1862 C CA . ASP C 1 16 ? 33.167 15.261 59.736 1.00 94.19 16 ASP C CA 1
ATOM 1863 C C . ASP C 1 16 ? 32.013 14.283 59.922 1.00 85.44 16 ASP C C 1
ATOM 1864 O O . ASP C 1 16 ? 32.079 13.391 60.765 1.00 96.47 16 ASP C O 1
ATOM 1869 N N . LYS C 1 17 ? 30.957 14.456 59.132 1.00 62.94 17 LYS C N 1
ATOM 1870 C CA . LYS C 1 17 ? 29.794 13.575 59.203 1.00 72.85 17 LYS C CA 1
ATOM 1871 C C . LYS C 1 17 ? 30.199 12.112 59.066 1.00 75.15 17 LYS C C 1
ATOM 1872 O O . LYS C 1 17 ? 29.697 11.249 59.788 1.00 73.66 17 LYS C O 1
ATOM 1878 N N . ILE C 1 18 ? 31.106 11.838 58.135 1.00 72.76 18 ILE C N 1
ATOM 1879 C CA . ILE C 1 18 ? 31.637 10.493 57.954 1.00 78.58 18 ILE C CA 1
ATOM 1880 C C . ILE C 1 18 ? 32.475 10.092 59.163 1.00 73.98 18 ILE C C 1
ATOM 1881 O O . ILE C 1 18 ? 32.314 9.000 59.709 1.00 61.52 18 ILE C O 1
ATOM 1886 N N . VAL C 1 19 ? 33.371 10.984 59.576 1.00 67.03 19 VAL C N 1
ATOM 1887 C CA . VAL C 1 19 ? 34.206 10.754 60.750 1.00 76.14 19 VAL C CA 1
ATOM 1888 C C . VAL C 1 19 ? 33.367 10.382 61.972 1.00 80.63 19 VAL C C 1
ATOM 1889 O O . VAL C 1 19 ? 33.647 9.392 62.647 1.00 83.26 19 VAL C O 1
ATOM 1893 N N . GLU C 1 20 ? 32.337 11.177 62.248 1.00 72.04 20 GLU C N 1
ATOM 1894 C CA . GLU C 1 20 ? 31.433 10.900 63.359 1.00 82.13 20 GLU C CA 1
ATOM 1895 C C . GLU C 1 20 ? 30.637 9.619 63.138 1.00 73.55 20 GLU C C 1
ATOM 1896 O O . GLU C 1 20 ? 30.250 8.947 64.093 1.00 73.90 20 GLU C O 1
ATOM 1902 N N . ALA C 1 21 ? 30.402 9.282 61.875 1.00 69.68 21 ALA C N 1
ATOM 1903 C CA . ALA C 1 21 ? 29.689 8.056 61.533 1.00 68.23 21 ALA C CA 1
ATOM 1904 C C . ALA C 1 21 ? 30.501 6.815 61.905 1.00 79.86 21 ALA C C 1
ATOM 1905 O O . ALA C 1 21 ? 29.943 5.822 62.371 1.00 80.87 21 ALA C O 1
ATOM 1907 N N . ILE C 1 22 ? 31.814 6.871 61.698 1.00 76.11 22 ILE C N 1
ATOM 1908 C CA . ILE C 1 22 ? 32.691 5.771 62.093 1.00 81.63 22 ILE C CA 1
ATOM 1909 C C . ILE C 1 22 ? 32.750 5.676 63.610 1.00 77.28 22 ILE C C 1
ATOM 1910 O O . ILE C 1 22 ? 32.602 4.599 64.189 1.00 69.79 22 ILE C O 1
ATOM 1915 N N . ILE C 1 23 ? 32.959 6.824 64.244 1.00 79.88 23 ILE C N 1
ATOM 1916 C CA . ILE C 1 23 ? 33.087 6.908 65.691 1.00 84.26 23 ILE C CA 1
ATOM 1917 C C . ILE C 1 23 ? 31.800 6.508 66.420 1.00 91.22 23 ILE C C 1
ATOM 1918 O O . ILE C 1 23 ? 31.849 6.031 67.554 1.00 87.40 23 ILE C O 1
ATOM 1923 N N . ASP C 1 24 ? 30.653 6.694 65.774 1.00 97.90 24 ASP C N 1
ATOM 1924 C CA . ASP C 1 24 ? 29.383 6.287 66.375 1.00 103.10 24 ASP C CA 1
ATOM 1925 C C . ASP C 1 24 ? 29.028 4.846 66.023 1.00 99.75 24 ASP C C 1
ATOM 1926 O O . ASP C 1 24 ? 28.046 4.299 66.524 1.00 100.20 24 ASP C O 1
ATOM 1931 N N . GLY C 1 25 ? 29.836 4.235 65.164 1.00 100.90 25 GLY C N 1
ATOM 1932 C CA . GLY C 1 25 ? 29.619 2.856 64.769 1.00 99.16 25 GLY C CA 1
ATOM 1933 C C . GLY C 1 25 ? 28.486 2.690 63.776 1.00 103.33 25 GLY C C 1
ATOM 1934 O O . GLY C 1 25 ? 27.988 1.583 63.576 1.00 104.88 25 GLY C O 1
ATOM 1935 N N . SER C 1 26 ? 28.072 3.794 63.163 1.00 103.48 26 SER C N 1
ATOM 1936 C CA . SER C 1 26 ? 27.041 3.758 62.133 1.00 91.60 26 SER C CA 1
ATOM 1937 C C . SER C 1 26 ? 27.674 3.209 60.867 1.00 78.80 26 SER C C 1
ATOM 1938 O O . SER C 1 26 ? 27.031 2.528 60.065 1.00 82.49 26 SER C O 1
ATOM 1941 N N . TYR C 1 27 ? 28.953 3.527 60.704 1.00 73.41 27 TYR C N 1
ATOM 1942 C CA . TYR C 1 27 ? 29.787 2.932 59.678 1.00 86.39 27 TYR C CA 1
ATOM 1943 C C . TYR C 1 27 ? 30.757 1.990 60.381 1.00 93.85 27 TYR C C 1
ATOM 1944 O O . TYR C 1 27 ? 31.495 2.403 61.277 1.00 93.23 27 TYR C O 1
ATOM 1953 N N . VAL C 1 28 ? 30.755 0.724 59.979 1.00 97.71 28 VAL C N 1
ATOM 1954 C CA . VAL C 1 28 ? 31.543 -0.289 60.672 1.00 94.12 28 VAL C CA 1
ATOM 1955 C C . VAL C 1 28 ? 32.828 -0.603 59.918 1.00 89.02 28 VAL C C 1
ATOM 1956 O O . VAL C 1 28 ? 32.857 -0.583 58.687 1.00 86.56 28 VAL C O 1
ATOM 1960 N N . GLU C 1 29 ? 33.890 -0.885 60.666 1.00 87.64 29 GLU C N 1
ATOM 1961 C CA . GLU C 1 29 ? 35.187 -1.195 60.076 1.00 87.71 29 GLU C CA 1
ATOM 1962 C C . GLU C 1 29 ? 35.095 -2.371 59.108 1.00 86.38 29 GLU C C 1
ATOM 1963 O O . GLU C 1 29 ? 34.357 -3.328 59.345 1.00 81.45 29 GLU C O 1
ATOM 1969 N N . GLY C 1 30 ? 35.844 -2.287 58.014 1.00 92.66 30 GLY C N 1
ATOM 1970 C CA . GLY C 1 30 ? 35.861 -3.337 57.014 1.00 103.95 30 GLY C CA 1
ATOM 1971 C C . GLY C 1 30 ? 34.505 -3.600 56.385 1.00 113.58 30 GLY C C 1
ATOM 1972 O O . GLY C 1 30 ? 34.181 -4.739 56.054 1.00 118.76 30 GLY C O 1
ATOM 1973 N N . GLU C 1 31 ? 33.710 -2.547 56.224 1.00 114.30 31 GLU C N 1
ATOM 1974 C CA . GLU C 1 31 ? 32.405 -2.662 55.579 1.00 112.96 31 GLU C CA 1
ATOM 1975 C C . GLU C 1 31 ? 32.180 -1.551 54.560 1.00 112.39 31 GLU C C 1
ATOM 1976 O O . GLU C 1 31 ? 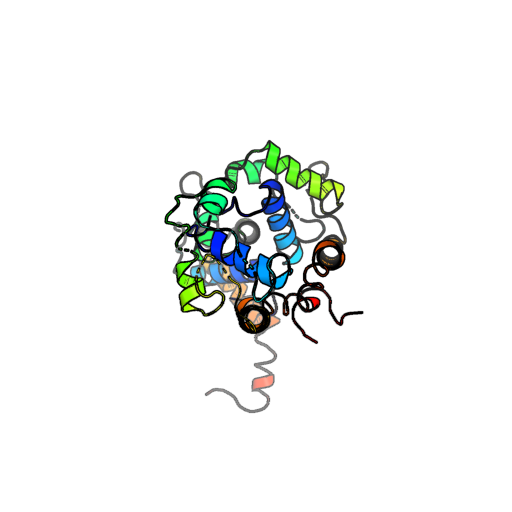32.675 -0.435 54.721 1.00 106.90 31 GLU C O 1
ATOM 1990 N N . ILE C 1 33 ? 30.993 1.517 52.646 1.00 101.36 33 ILE C N 1
ATOM 1991 C CA . ILE C 1 33 ? 30.342 2.785 52.930 1.00 103.35 33 ILE C CA 1
ATOM 1992 C C . ILE C 1 33 ? 29.293 3.022 51.852 1.00 117.48 33 ILE C C 1
ATOM 1993 O O . ILE C 1 33 ? 29.166 2.218 50.925 1.00 127.41 33 ILE C O 1
ATOM 1998 N N . PRO C 1 34 ? 28.529 4.120 51.965 1.00 113.66 34 PRO C N 1
ATOM 1999 C CA . PRO C 1 34 ? 27.701 4.522 50.822 1.00 109.67 34 PRO C CA 1
ATOM 2000 C C . PRO C 1 34 ? 28.608 5.005 49.687 1.00 102.44 34 PRO C C 1
ATOM 2001 O O . PRO C 1 34 ? 29.745 5.396 49.954 1.00 94.87 34 PRO C O 1
ATOM 2005 N N . SER C 1 35 ? 28.142 4.957 48.443 1.00 103.13 35 SER C N 1
ATOM 2006 C CA . SER C 1 35 ? 28.961 5.441 47.337 1.00 110.44 35 SER C CA 1
ATOM 2007 C C . SER C 1 35 ? 28.630 6.892 47.004 1.00 108.96 35 SER C C 1
ATOM 2008 O O . SER C 1 35 ? 27.727 7.482 47.597 1.00 108.06 35 SER C O 1
ATOM 2011 N N . ILE C 1 36 ? 29.355 7.453 46.043 1.00 96.83 36 ILE C N 1
ATOM 2012 C CA . ILE C 1 36 ? 29.206 8.858 45.680 1.00 95.09 36 ILE C CA 1
ATOM 2013 C C . ILE C 1 36 ? 27.778 9.227 45.282 1.00 93.72 36 ILE C C 1
ATOM 2014 O O . ILE C 1 36 ? 27.254 10.251 45.723 1.00 96.71 36 ILE C O 1
ATOM 2019 N N . ARG C 1 37 ? 27.154 8.401 44.446 1.00 96.48 37 ARG C N 1
ATOM 2020 C CA . ARG C 1 37 ? 25.791 8.671 43.993 1.00 96.86 37 ARG C CA 1
ATOM 2021 C C . ARG C 1 37 ? 24.854 8.827 45.185 1.00 97.97 37 ARG C C 1
ATOM 2022 O O . ARG C 1 37 ? 24.277 9.891 45.397 1.00 104.22 37 ARG C O 1
ATOM 2030 N N . LYS C 1 38 ? 24.715 7.756 45.961 1.00 96.16 38 LYS C N 1
ATOM 2031 C CA . LYS C 1 38 ? 23.861 7.753 47.146 1.00 93.08 38 LYS C CA 1
ATOM 2032 C C . LYS C 1 38 ? 24.142 8.902 48.120 1.00 100.84 38 LYS C C 1
ATOM 2033 O O . LYS C 1 38 ? 23.226 9.398 48.775 1.00 104.78 38 LYS C O 1
ATOM 2039 N N . ILE C 1 39 ? 25.402 9.319 48.222 1.00 105.00 39 ILE C N 1
ATOM 2040 C CA . ILE C 1 39 ? 25.760 10.432 49.103 1.00 100.92 39 ILE C CA 1
ATOM 2041 C C . ILE C 1 39 ? 25.359 11.782 48.514 1.00 96.10 39 ILE C C 1
ATOM 2042 O O . ILE C 1 39 ? 24.817 12.635 49.215 1.00 94.15 39 ILE C O 1
ATOM 2047 N N . SER C 1 40 ? 25.631 11.976 47.227 1.00 93.37 40 SER C N 1
ATOM 2048 C CA . SER C 1 40 ? 25.212 13.196 46.548 1.00 87.07 40 SER C CA 1
ATOM 2049 C C . SER C 1 40 ? 23.691 13.273 46.556 1.00 85.63 40 SER C C 1
ATOM 2050 O O . SER C 1 40 ? 23.113 14.357 46.633 1.00 93.17 40 SER C O 1
ATOM 2053 N N . THR C 1 41 ? 23.052 12.110 46.487 1.00 82.09 41 THR C N 1
ATOM 2054 C CA . THR C 1 41 ? 21.602 12.013 46.554 1.00 98.06 41 THR C CA 1
ATOM 2055 C C . THR C 1 41 ? 21.109 12.128 47.992 1.00 113.14 41 THR C C 1
ATOM 2056 O O . THR C 1 41 ? 19.960 12.503 48.235 1.00 116.93 41 THR C O 1
ATOM 2060 N N . GLU C 1 42 ? 21.999 11.838 48.940 1.00 121.87 42 GLU C N 1
ATOM 2061 C CA . GLU C 1 42 ? 21.624 11.690 50.343 1.00 126.42 42 GLU C CA 1
ATOM 2062 C C . GLU C 1 42 ? 20.654 12.788 50.748 1.00 122.56 42 GLU C C 1
ATOM 2063 O O . GLU C 1 42 ? 19.483 12.516 51.019 1.00 118.82 42 GLU C O 1
ATOM 2069 N N . TYR C 1 43 ? 21.125 14.028 50.787 1.00 127.50 43 TYR C N 1
ATOM 2070 C CA . TYR C 1 43 ? 20.192 15.142 50.780 1.00 142.88 43 TYR C CA 1
ATOM 2071 C C . TYR C 1 43 ? 20.415 15.851 49.449 1.00 147.76 43 TYR C C 1
ATOM 2072 O O . TYR C 1 43 ? 19.650 15.655 48.504 1.00 155.86 43 TYR C O 1
ATOM 2081 N N . GLN C 1 44 ? 21.469 16.659 49.374 1.00 135.78 44 GLN C N 1
ATOM 2082 C CA . GLN C 1 44 ? 22.059 17.050 48.102 1.00 124.56 44 GLN C CA 1
ATOM 2083 C C . GLN C 1 44 ? 23.533 17.398 48.286 1.00 126.91 44 GLN C C 1
ATOM 2084 O O . GLN C 1 44 ? 23.907 18.031 49.272 1.00 136.07 44 GLN C O 1
ATOM 2090 N N . ILE C 1 45 ? 24.362 16.980 47.335 1.00 121.16 45 ILE C N 1
ATOM 2091 C CA . ILE C 1 45 ? 25.730 17.470 47.223 1.00 118.11 45 ILE C CA 1
ATOM 2092 C C . ILE C 1 45 ? 26.186 17.350 45.774 1.00 121.96 45 ILE C C 1
ATOM 2093 O O . ILE C 1 45 ? 25.788 16.426 45.062 1.00 117.63 45 ILE C O 1
ATOM 2098 N N . ASN C 1 46 ? 27.020 18.285 45.336 1.00 126.00 46 ASN C N 1
ATOM 2099 C CA . ASN C 1 46 ? 27.694 18.142 44.053 1.00 126.33 46 ASN C CA 1
ATOM 2100 C C . ASN C 1 46 ? 28.510 16.847 44.096 1.00 123.07 46 ASN C C 1
ATOM 2101 O O . ASN C 1 46 ? 29.365 16.683 44.969 1.00 124.14 46 ASN C O 1
ATOM 2106 N N . PRO C 1 47 ? 28.240 15.917 43.163 1.00 117.21 47 PRO C N 1
ATOM 2107 C CA . PRO C 1 47 ? 28.843 14.577 43.168 1.00 118.35 47 PRO C CA 1
ATOM 2108 C C . PRO C 1 47 ? 30.358 14.620 43.339 1.00 130.43 47 PRO C C 1
ATOM 2109 O O . PRO C 1 47 ? 30.950 13.670 43.849 1.00 137.35 47 PRO C O 1
ATOM 2113 N N . LEU C 1 48 ? 30.965 15.701 42.863 1.00 138.04 48 LEU C N 1
ATOM 2114 C CA . LEU C 1 48 ? 32.322 16.073 43.232 1.00 142.32 48 LEU C CA 1
ATOM 2115 C C . LEU C 1 48 ? 32.113 17.179 44.256 1.00 139.57 48 LEU C C 1
ATOM 2116 O O . LEU C 1 48 ? 31.209 18.000 44.096 1.00 146.45 48 LEU C O 1
ATOM 2121 N N . THR C 1 49 ? 32.962 17.224 45.278 1.00 133.00 49 THR C N 1
ATOM 2122 C CA . THR C 1 49 ? 32.608 17.827 46.560 1.00 136.84 49 THR C CA 1
ATOM 2123 C C . THR C 1 49 ? 32.017 16.706 47.413 1.00 132.21 49 THR C C 1
ATOM 2124 O O . THR C 1 49 ? 31.756 16.872 48.604 1.00 130.79 49 THR C O 1
ATOM 2128 N N . VAL C 1 50 ? 31.801 15.557 46.779 1.00 121.25 50 VAL C N 1
ATOM 2129 C CA . VAL C 1 50 ? 31.700 14.292 47.497 1.00 105.64 50 VAL C CA 1
ATOM 2130 C C . VAL C 1 50 ? 33.087 13.665 47.401 1.00 110.20 50 VAL C C 1
ATOM 2131 O O . VAL C 1 50 ? 33.345 12.585 47.927 1.00 105.94 50 VAL C O 1
ATOM 2135 N N . SER C 1 51 ? 33.976 14.382 46.716 1.00 120.98 51 SER C N 1
ATOM 2136 C CA . SER C 1 51 ? 35.386 14.031 46.617 1.00 118.79 51 SER C CA 1
ATOM 2137 C C . SER C 1 51 ? 36.218 15.127 47.274 1.00 107.39 51 SER C C 1
ATOM 2138 O O . SER C 1 51 ? 36.295 16.244 46.759 1.00 102.27 51 SER C O 1
ATOM 2141 N N . ALA C 1 53 ? 34.452 14.453 49.790 1.00 100.96 53 ALA C N 1
ATOM 2142 C CA . ALA C 1 53 ? 35.503 14.404 50.798 1.00 99.04 53 ALA C CA 1
ATOM 2143 C C . ALA C 1 53 ? 36.197 13.048 50.823 1.00 92.46 53 ALA C C 1
ATOM 2144 O O . ALA C 1 53 ? 3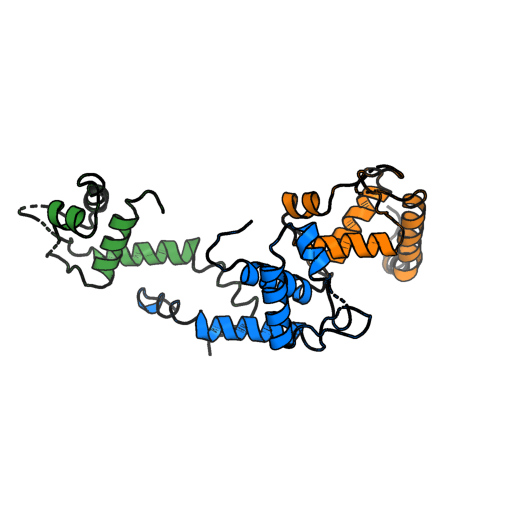7.176 12.861 51.544 1.00 89.59 53 ALA C O 1
ATOM 2146 N N . TYR C 1 54 ? 35.696 12.109 50.026 1.00 89.56 54 TYR C N 1
ATOM 2147 C CA . TYR C 1 54 ? 36.273 10.770 49.985 1.00 91.28 54 TYR C CA 1
ATOM 2148 C C . TYR C 1 54 ? 37.762 10.818 49.649 1.00 106.53 54 TYR C C 1
ATOM 2149 O O . TYR C 1 54 ? 38.492 9.857 49.892 1.00 102.46 54 TYR C O 1
ATOM 2158 N N . GLN C 1 55 ? 38.204 11.934 49.077 1.00 122.19 55 GLN C N 1
ATOM 2159 C CA . GLN C 1 55 ? 39.622 12.153 48.816 1.00 129.50 55 GLN C CA 1
ATOM 2160 C C . GLN C 1 55 ? 40.431 12.063 50.107 1.00 124.93 55 GLN C C 1
ATOM 2161 O O . GLN C 1 55 ? 41.224 11.142 50.298 1.00 125.99 55 GLN C O 1
ATOM 2167 N N . SER C 1 56 ? 40.213 13.035 50.987 1.00 119.34 56 SER C N 1
ATOM 2168 C CA . SER C 1 56 ? 40.944 13.146 52.245 1.00 115.19 56 SER C CA 1
ATOM 2169 C C . SER C 1 56 ? 40.942 11.861 53.073 1.00 113.29 56 SER C C 1
ATOM 2170 O O . SER C 1 56 ? 41.941 11.529 53.706 1.00 118.88 56 SER C O 1
ATOM 2173 N N . LEU C 1 57 ? 39.827 11.138 53.073 1.00 112.60 57 LEU C N 1
ATOM 2174 C CA . LEU C 1 57 ? 39.742 9.905 53.852 1.00 113.05 57 LEU C CA 1
ATOM 2175 C C . LEU C 1 57 ? 40.602 8.802 53.243 1.00 115.60 57 LEU C C 1
ATOM 2176 O O . LEU C 1 57 ? 41.062 7.905 53.950 1.00 113.23 57 LEU C O 1
ATOM 2181 N N . LEU C 1 58 ? 40.811 8.868 51.930 1.00 119.73 58 LEU C N 1
ATOM 2182 C CA . LEU C 1 58 ? 41.739 7.964 51.260 1.00 125.11 58 LEU C CA 1
ATOM 2183 C C . LEU C 1 58 ? 43.159 8.335 51.661 1.00 124.63 58 LEU C C 1
ATOM 2184 O O . LEU C 1 58 ? 43.955 7.482 52.056 1.00 116.31 58 LEU C O 1
ATOM 2189 N N . ASP C 1 59 ? 43.459 9.627 51.567 1.00 130.85 59 ASP C N 1
ATOM 2190 C CA . ASP C 1 59 ? 44.759 10.161 51.948 1.00 132.99 59 ASP C CA 1
ATOM 2191 C C . ASP C 1 59 ? 45.065 9.858 53.412 1.00 140.95 59 ASP C C 1
ATOM 2192 O O . ASP C 1 59 ? 46.196 9.524 53.766 1.00 147.28 59 ASP C O 1
ATOM 2197 N N . ASP C 1 60 ? 44.047 9.971 54.259 1.00 122.17 60 ASP C N 1
ATOM 2198 C CA . ASP C 1 60 ? 44.226 9.865 55.706 1.00 124.33 60 ASP C CA 1
ATOM 2199 C C . ASP C 1 60 ? 44.073 8.432 56.218 1.00 119.42 60 ASP C C 1
ATOM 2200 O O . ASP C 1 60 ? 44.097 8.190 57.425 1.00 121.26 60 ASP C O 1
ATOM 2205 N N . ASN C 1 61 ? 43.903 7.491 55.294 1.00 120.53 61 ASN C N 1
ATOM 2206 C CA . ASN C 1 61 ? 43.802 6.069 55.628 1.00 123.69 61 ASN C CA 1
ATOM 2207 C C . ASN C 1 61 ? 42.613 5.710 56.517 1.00 109.87 61 ASN C C 1
ATOM 2208 O O . ASN C 1 61 ? 42.676 4.753 57.288 1.00 95.89 61 ASN C O 1
ATOM 2213 N N . VAL C 1 62 ? 41.538 6.484 56.419 1.00 104.25 62 VAL C N 1
ATOM 2214 C CA . VAL C 1 62 ? 40.294 6.133 57.090 1.00 92.85 62 VAL C CA 1
ATOM 2215 C C . VAL C 1 62 ? 39.551 5.080 56.274 1.00 85.83 62 VAL C C 1
ATOM 2216 O O . VAL C 1 62 ? 39.001 4.126 56.825 1.00 77.14 62 VAL C O 1
ATOM 2220 N N . ILE C 1 63 ? 39.544 5.262 54.957 1.00 89.63 63 ILE C N 1
ATOM 2221 C CA . ILE C 1 63 ? 38.870 4.337 54.052 1.00 88.32 63 ILE C CA 1
ATOM 2222 C C . ILE C 1 63 ? 39.818 3.865 52.950 1.00 84.14 63 ILE C C 1
ATOM 2223 O O . ILE C 1 63 ? 40.845 4.495 52.691 1.00 77.03 63 ILE C O 1
ATOM 2228 N N . GLU C 1 64 ? 39.470 2.753 52.308 1.00 88.41 64 GLU C N 1
ATOM 2229 C CA . GLU C 1 64 ? 40.291 2.200 51.235 1.00 98.54 64 GLU C CA 1
ATOM 2230 C C . GLU C 1 64 ? 39.432 1.535 50.167 1.00 98.27 64 GLU C C 1
ATOM 2231 O O . GLU C 1 64 ? 38.264 1.220 50.398 1.00 93.14 64 GLU C O 1
ATOM 2237 N N . LYS C 1 65 ? 40.024 1.316 48.999 1.00 100.88 65 LYS C N 1
ATOM 2238 C CA . LYS C 1 65 ? 39.301 0.732 47.881 1.00 100.41 65 LYS C CA 1
ATOM 2239 C C . LYS C 1 65 ? 39.370 -0.791 47.908 1.00 104.70 65 LYS C C 1
ATOM 2240 O O . LYS C 1 65 ? 38.364 -1.470 47.701 1.00 103.59 65 LYS C O 1
ATOM 2246 N N . LEU C 1 69 ? 33.454 -4.166 44.362 1.00 93.53 69 LEU C N 1
ATOM 2247 C CA . LEU C 1 69 ? 33.930 -2.795 44.466 1.00 111.37 69 LEU C CA 1
ATOM 2248 C C . LEU C 1 69 ? 33.345 -2.113 45.692 1.00 118.19 69 LEU C C 1
ATOM 2249 O O . LEU C 1 69 ? 32.895 -2.770 46.631 1.00 122.65 69 LEU C O 1
ATOM 2254 N N . GLY C 1 70 ? 33.338 -0.786 45.665 1.00 115.39 70 GLY C N 1
ATOM 2255 C CA . GLY C 1 70 ? 32.907 -0.004 46.802 1.00 111.66 70 GLY C CA 1
ATOM 2256 C C . GLY C 1 70 ? 34.132 0.348 47.616 1.00 109.38 70 GLY C C 1
ATOM 2257 O O . GLY C 1 70 ? 35.232 -0.114 47.319 1.00 107.65 70 GLY C O 1
ATOM 2266 N N . LEU C 1 72 ? 35.618 0.800 51.763 1.00 90.17 72 LEU C N 1
ATOM 2267 C CA . LEU C 1 72 ? 35.262 0.417 53.120 1.00 77.39 72 LEU C CA 1
ATOM 2268 C C . LEU C 1 72 ? 36.043 1.187 54.175 1.00 70.86 72 LEU C C 1
ATOM 2269 O O . LEU C 1 72 ? 37.103 1.749 53.893 1.00 57.87 72 LEU C O 1
ATOM 2274 N N . VAL C 1 73 ? 35.496 1.243 55.383 1.00 79.80 73 VAL C N 1
ATOM 2275 C CA . VAL C 1 73 ? 36.233 1.807 56.498 1.00 73.17 73 VAL C CA 1
ATOM 2276 C C . VAL C 1 73 ? 37.413 0.883 56.760 1.00 70.37 73 VAL C C 1
ATOM 2277 O O . VAL C 1 73 ? 37.251 -0.335 56.812 1.00 69.74 73 VAL C O 1
ATOM 2281 N N . LYS C 1 74 ? 38.603 1.453 56.895 1.00 71.71 74 LYS C N 1
ATOM 2282 C CA . LYS C 1 74 ? 39.778 0.648 57.188 1.00 83.63 74 LYS C CA 1
ATOM 2283 C C . LYS C 1 74 ? 39.682 0.083 58.596 1.00 79.24 74 LYS C C 1
ATOM 2284 O O . LYS C 1 74 ? 38.924 0.592 59.425 1.00 72.24 74 LYS C O 1
ATOM 2290 N N . ALA C 1 75 ? 40.434 -0.980 58.862 1.00 80.71 75 ALA C N 1
ATOM 2291 C CA . ALA C 1 75 ? 40.544 -1.501 60.218 1.00 69.48 75 ALA C CA 1
ATOM 2292 C C . ALA C 1 75 ? 41.571 -0.671 60.987 1.00 74.01 75 ALA C C 1
ATOM 2293 O O . ALA C 1 75 ? 42.640 -0.355 60.460 1.00 66.39 75 ALA C O 1
ATOM 2295 N N . GLY C 1 76 ? 41.252 -0.319 62.229 1.00 78.50 76 GLY C N 1
ATOM 2296 C CA . GLY C 1 76 ? 42.108 0.555 63.011 1.00 79.73 76 GLY C CA 1
ATOM 2297 C C . GLY C 1 76 ? 41.752 2.011 62.776 1.00 88.04 76 GLY C C 1
ATOM 2298 O O . GLY C 1 76 ? 42.354 2.913 63.354 1.00 105.32 76 GLY C O 1
ATOM 2299 N N . ALA C 1 77 ? 40.757 2.227 61.920 1.00 81.65 77 ALA C N 1
ATOM 2300 C CA . ALA C 1 77 ? 40.294 3.564 61.556 1.00 79.40 77 ALA C CA 1
ATOM 2301 C C . ALA C 1 77 ? 39.693 4.362 62.717 1.00 75.48 77 ALA C C 1
ATOM 2302 O O . ALA C 1 77 ? 40.032 5.532 62.909 1.00 73.05 77 ALA C O 1
ATOM 2304 N N . ARG C 1 78 ? 38.790 3.745 63.474 1.00 72.53 78 ARG C N 1
ATOM 2305 C CA . ARG C 1 78 ? 38.093 4.456 64.546 1.00 68.26 78 ARG C CA 1
ATOM 2306 C C . ARG C 1 78 ? 39.050 4.936 65.629 1.00 63.34 78 ARG C C 1
ATOM 2307 O O . ARG C 1 78 ? 38.902 6.039 66.155 1.00 65.07 78 ARG C O 1
ATOM 2315 N N . GLN C 1 79 ? 40.029 4.101 65.960 1.00 59.67 79 GLN C N 1
ATOM 2316 C CA . GLN C 1 79 ? 40.992 4.443 66.998 1.00 77.89 79 GLN C CA 1
ATOM 2317 C C . GLN C 1 79 ? 41.892 5.596 66.564 1.00 82.22 79 GLN C C 1
ATOM 2318 O O . GLN C 1 79 ? 42.133 6.525 67.335 1.00 87.53 79 GLN C O 1
ATOM 2324 N N . ARG C 1 80 ? 42.381 5.536 65.328 1.00 86.43 80 ARG C N 1
ATOM 2325 C CA . ARG C 1 80 ? 43.185 6.622 64.779 1.00 83.53 80 ARG C CA 1
ATOM 2326 C C . ARG C 1 80 ? 42.422 7.940 64.861 1.00 76.50 80 ARG C C 1
ATOM 2327 O O . ARG C 1 80 ? 42.969 8.963 65.275 1.00 76.27 80 ARG C O 1
ATOM 2335 N N . LEU C 1 81 ? 41.152 7.902 64.469 1.00 68.73 81 LEU C N 1
ATOM 2336 C CA . LEU C 1 81 ? 40.284 9.072 64.527 1.00 76.70 81 LEU C CA 1
ATOM 2337 C C . LEU C 1 81 ? 40.072 9.563 65.959 1.00 83.5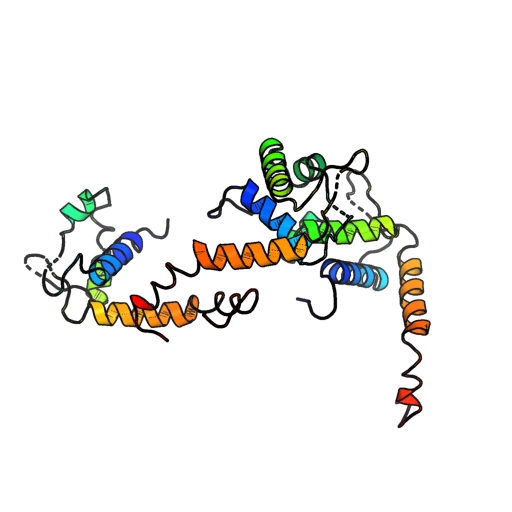0 81 LEU C C 1
ATOM 2338 O O . LEU C 1 81 ? 40.116 10.765 66.221 1.00 87.24 81 LEU C O 1
ATOM 2343 N N . LEU C 1 82 ? 39.846 8.632 66.882 1.00 82.53 82 LEU C N 1
ATOM 2344 C CA . LEU C 1 82 ? 39.611 8.986 68.281 1.00 83.31 82 LEU C CA 1
ATOM 2345 C C . LEU C 1 82 ? 40.782 9.724 68.920 1.00 86.32 82 LEU C C 1
ATOM 2346 O O . LEU C 1 82 ? 40.598 10.779 69.527 1.00 87.35 82 LEU C O 1
ATOM 2351 N N . THR C 1 83 ? 41.983 9.167 68.796 1.00 78.34 83 THR C N 1
ATOM 2352 C CA . THR C 1 83 ? 43.159 9.799 69.380 1.00 83.61 83 THR C CA 1
ATOM 2353 C C . THR C 1 83 ? 43.352 11.159 68.732 1.00 85.78 83 THR C C 1
ATOM 2354 O O . THR C 1 83 ? 43.735 12.125 69.388 1.00 98.27 83 THR C O 1
ATOM 2358 N N . GLN C 1 84 ? 43.072 11.218 67.435 1.00 82.73 84 GLN C N 1
ATOM 2359 C CA . GLN C 1 84 ? 43.180 12.448 66.666 1.00 95.86 84 GLN C CA 1
ATOM 2360 C C . GLN C 1 84 ? 42.219 13.490 67.228 1.00 91.67 84 GLN C C 1
ATOM 2361 O O . GLN C 1 84 ? 42.491 14.690 67.182 1.00 95.64 84 GLN C O 1
ATOM 2367 N N . GLU C 1 85 ? 41.100 13.019 67.772 1.00 84.70 85 GLU C N 1
ATOM 2368 C CA . GLU C 1 85 ? 40.126 13.897 68.411 1.00 86.95 85 GLU C CA 1
ATOM 2369 C C . GLU C 1 85 ? 40.587 14.345 69.798 1.00 89.56 85 GLU C C 1
ATOM 2370 O O . GLU C 1 85 ? 40.401 15.502 70.171 1.00 95.38 85 GLU C O 1
ATOM 2376 N N . LYS C 1 86 ? 41.180 13.429 70.559 1.00 84.79 86 LYS C N 1
ATOM 2377 C CA . LYS C 1 86 ? 41.713 13.765 71.877 1.00 88.31 86 LYS C CA 1
ATOM 2378 C C . LYS C 1 86 ? 42.743 14.883 71.771 1.00 94.20 86 LYS C C 1
ATOM 2379 O O . LYS C 1 86 ? 42.663 15.882 72.485 1.00 96.89 86 LYS C O 1
ATOM 2385 N N . GLN C 1 87 ? 43.708 14.703 70.874 1.00 99.13 87 GLN C N 1
ATOM 2386 C CA . GLN C 1 87 ? 44.740 15.705 70.632 1.00 111.46 87 GLN C CA 1
ATOM 2387 C C . GLN C 1 87 ? 44.107 17.081 70.461 1.00 112.27 87 GLN C C 1
ATOM 2388 O O . GLN C 1 87 ? 44.343 17.988 71.260 1.00 115.82 87 GLN C O 1
ATOM 2394 N N . TYR C 1 88 ? 43.305 17.228 69.411 1.00 106.95 88 TYR C N 1
ATOM 2395 C CA . TYR C 1 88 ? 42.601 18.477 69.143 1.00 107.79 88 TYR C CA 1
ATOM 2396 C C . TYR C 1 88 ? 41.900 18.997 70.391 1.00 106.00 88 TYR C C 1
ATOM 2397 O O . TYR C 1 88 ? 42.227 20.071 70.896 1.00 110.69 88 TYR C O 1
ATOM 2406 N N . PHE C 1 89 ? 40.930 18.231 70.879 1.00 97.65 89 PHE C N 1
ATOM 2407 C CA . PHE C 1 89 ? 40.127 18.652 72.018 1.00 94.38 89 PHE C CA 1
ATOM 2408 C C . PHE C 1 89 ? 40.989 19.143 73.175 1.00 96.97 89 PHE C C 1
ATOM 2409 O O . PHE C 1 89 ? 40.774 20.238 73.685 1.00 99.75 89 PHE C O 1
ATOM 2417 N N . LEU C 1 90 ? 41.967 18.345 73.587 1.00 95.84 90 LEU C N 1
ATOM 2418 C CA . LEU C 1 90 ? 42.833 18.754 74.686 1.00 99.58 90 LEU C CA 1
ATOM 2419 C C . LEU C 1 90 ? 43.526 20.079 74.370 1.00 105.63 90 LEU C C 1
ATOM 2420 O O . LEU C 1 90 ? 43.543 20.990 75.195 1.00 110.37 90 LEU C O 1
ATOM 2425 N N . LYS C 1 91 ? 44.106 20.170 73.178 1.00 104.04 91 LYS C N 1
ATOM 2426 C CA . LYS C 1 91 ? 44.766 21.389 72.719 1.00 110.45 91 LYS C CA 1
ATOM 2427 C C . LYS C 1 91 ? 43.857 22.619 72.647 1.00 112.44 91 LYS C C 1
ATOM 2428 O O . LYS C 1 91 ? 43.982 23.547 73.446 1.00 117.18 91 LYS C O 1
ATOM 2434 N N . LYS C 1 92 ? 42.941 22.604 71.681 1.00 106.78 92 LYS C N 1
ATOM 2435 C CA . LYS C 1 92 ? 42.154 23.780 71.307 1.00 107.35 92 LYS C CA 1
ATOM 2436 C C . LYS C 1 92 ? 40.798 23.882 72.001 1.00 108.60 92 LYS C C 1
ATOM 2437 O O . LYS C 1 92 ? 40.080 24.866 71.826 1.00 116.71 92 LYS C O 1
ATOM 2443 N N . GLN C 1 93 ? 40.442 22.868 72.779 1.00 118.05 93 GLN C N 1
ATOM 2444 C CA . GLN C 1 93 ? 39.090 22.788 73.325 1.00 110.99 93 GLN C CA 1
ATOM 2445 C C . GLN C 1 93 ? 39.046 22.717 74.845 1.00 105.14 93 GLN C C 1
ATOM 2446 O O . GLN C 1 93 ? 38.444 23.570 75.491 1.00 100.68 93 GLN C O 1
ATOM 2452 N N . TRP C 1 94 ? 39.646 21.672 75.402 1.00 106.72 94 TRP C N 1
ATOM 2453 C CA . TRP C 1 94 ? 39.675 21.474 76.848 1.00 99.52 94 TRP C CA 1
ATOM 2454 C C . TRP C 1 94 ? 39.998 22.752 77.624 1.00 99.40 94 TRP C C 1
ATOM 2455 O O . TRP C 1 94 ? 39.367 23.031 78.646 1.00 90.28 94 TRP C O 1
ATOM 2466 N N . PRO C 1 95 ? 40.988 23.532 77.156 1.00 113.64 95 PRO C N 1
ATOM 2467 C CA . PRO C 1 95 ? 41.125 24.833 77.817 1.00 118.64 95 PRO C CA 1
ATOM 2468 C C . PRO C 1 95 ? 39.989 25.770 77.400 1.00 132.72 95 PRO C C 1
ATOM 2469 O O . PRO C 1 95 ? 39.176 25.408 76.558 1.00 146.57 95 PRO C O 1
ATOM 2473 N N . GLN C 1 96 ? 39.952 26.963 77.979 1.00 133.23 96 GLN C N 1
ATOM 2474 C CA . GLN C 1 96 ? 38.832 27.889 77.846 1.00 140.71 96 GLN C CA 1
ATOM 2475 C C . GLN C 1 96 ? 37.606 27.359 78.594 1.00 138.28 96 GLN C C 1
ATOM 2476 O O . GLN C 1 96 ? 36.680 28.116 78.891 1.00 144.09 96 GLN C O 1
ATOM 2482 N N . ILE C 1 97 ? 37.606 26.060 78.893 1.00 132.87 97 ILE C N 1
ATOM 2483 C CA . ILE C 1 97 ? 36.614 25.452 79.779 1.00 133.81 97 ILE C CA 1
ATOM 2484 C C . ILE C 1 97 ? 37.159 25.173 81.193 1.00 132.09 97 ILE C C 1
ATOM 2485 O O . ILE C 1 97 ? 36.429 24.687 82.055 1.00 126.93 97 ILE C O 1
ATOM 2490 N N . LYS C 1 98 ? 38.434 25.472 81.431 1.00 135.83 98 LYS C N 1
ATOM 2491 C CA . LYS C 1 98 ? 39.174 24.840 82.537 1.00 138.80 98 LYS C CA 1
ATOM 2492 C C . LYS C 1 98 ? 39.124 25.355 84.008 1.00 169.25 98 LYS C C 1
ATOM 2493 O O . LYS C 1 98 ? 38.786 24.577 84.892 1.00 168.60 98 LYS C O 1
ATOM 2499 N N . ASN C 1 99 ? 39.538 26.591 84.303 1.00 168.65 99 ASN C N 1
ATOM 2500 C CA . ASN C 1 99 ? 39.679 27.675 83.328 1.00 162.83 99 ASN C CA 1
ATOM 2501 C C . ASN C 1 99 ? 38.347 28.072 82.680 1.00 148.13 99 ASN C C 1
ATOM 2502 O O . ASN C 1 99 ? 38.049 27.771 81.529 1.00 154.68 99 ASN C O 1
ATOM 2507 N N . LYS C 1 100 ? 37.556 28.761 83.495 1.00 132.64 100 LYS C N 1
ATOM 2508 C CA . LYS C 1 100 ? 36.122 28.966 83.302 1.00 121.29 100 LYS C CA 1
ATOM 2509 C C . LYS C 1 100 ? 35.303 27.856 83.980 1.00 105.35 100 LYS C C 1
ATOM 2510 O O . LYS C 1 100 ? 34.081 27.965 84.077 1.00 101.80 100 LYS C O 1
ATOM 2516 N N . LEU C 1 101 ? 35.963 26.798 84.454 1.00 93.67 101 LEU C N 1
ATOM 2517 C CA . LEU C 1 101 ? 35.404 25.996 85.548 1.00 99.53 101 LEU C CA 1
ATOM 2518 C C . LEU C 1 101 ? 35.793 26.684 86.852 1.00 111.79 101 LEU C C 1
ATOM 2519 O O . LEU C 1 101 ? 34.992 26.820 87.773 1.00 119.29 101 LEU C O 1
ATOM 2524 N N . GLU C 1 102 ? 37.048 27.127 86.893 1.00 116.70 102 GLU C N 1
ATOM 2525 C CA . GLU C 1 102 ? 37.620 27.844 88.026 1.00 126.53 102 GLU C CA 1
ATOM 2526 C C . GLU C 1 102 ? 36.976 29.217 88.197 1.00 125.46 102 GLU C C 1
ATOM 2527 O O . GLU C 1 102 ? 36.803 29.696 89.321 1.00 127.97 102 GLU C O 1
ATOM 2533 N N . ARG C 1 103 ? 36.622 29.844 87.079 1.00 118.03 103 ARG C N 1
ATOM 2534 C CA . ARG C 1 103 ? 35.962 31.140 87.106 1.00 115.55 103 ARG C CA 1
ATOM 2535 C C . ARG C 1 103 ? 34.659 31.044 87.888 1.00 116.72 103 ARG C C 1
ATOM 2536 O O . ARG C 1 103 ? 34.270 32.000 88.556 1.00 111.18 103 ARG C O 1
ATOM 2544 N N . LEU C 1 104 ? 34.001 29.885 87.828 1.00 126.54 104 LEU C N 1
ATOM 2545 C CA . LEU C 1 104 ? 32.671 29.729 88.430 1.00 130.88 104 LEU C CA 1
ATOM 2546 C C . LEU C 1 104 ? 32.599 28.777 89.643 1.00 139.33 104 LEU C C 1
ATOM 2547 O O . LEU C 1 104 ? 32.655 29.235 90.788 1.00 136.33 104 LEU C O 1
ATOM 2552 N N . GLY C 1 105 ? 32.559 27.465 89.371 1.00 149.90 105 GLY C N 1
ATOM 2553 C CA . GLY C 1 105 ? 32.539 26.416 90.384 1.00 151.77 105 GLY C CA 1
ATOM 2554 C C . GLY C 1 105 ? 33.297 25.184 89.925 1.00 156.34 105 GLY C C 1
ATOM 2555 O O . GLY C 1 105 ? 33.432 24.927 88.728 1.00 158.90 105 GLY C O 1
ATOM 2556 N N . ILE C 1 106 ? 33.755 24.382 90.880 1.00 159.70 106 ILE C N 1
ATOM 2557 C CA . ILE C 1 106 ? 34.794 23.394 90.564 1.00 163.68 106 ILE C CA 1
ATOM 2558 C C . ILE C 1 106 ? 34.781 22.151 91.456 1.00 165.12 106 ILE C C 1
ATOM 2559 O O . ILE C 1 106 ? 33.860 21.953 92.247 1.00 170.19 106 ILE C O 1
ATOM 2564 N N . ASP C 1 107 ? 35.813 21.324 91.315 1.00 159.16 107 ASP C N 1
ATOM 2565 C CA . ASP C 1 107 ? 35.925 20.089 92.071 1.00 152.03 107 ASP C CA 1
ATOM 2566 C C . ASP C 1 107 ? 34.758 19.144 91.807 1.00 139.92 107 ASP C C 1
ATOM 2567 O O . ASP C 1 107 ? 33.872 19.008 92.644 1.00 133.28 107 ASP C O 1
ATOM 2572 N N . LEU C 1 108 ? 34.750 18.498 90.641 1.00 136.29 108 LEU C N 1
ATOM 2573 C CA . LEU C 1 108 ? 33.593 17.700 90.233 1.00 132.14 108 LEU C CA 1
ATOM 2574 C C . LEU C 1 108 ? 33.159 16.800 91.385 1.00 132.21 108 LEU C C 1
ATOM 2575 O O . LEU C 1 108 ? 33.987 16.239 92.098 1.00 124.88 108 LEU C O 1
ATOM 2580 N N . LYS C 1 109 ? 31.850 16.662 91.549 1.00 134.05 109 LYS C N 1
ATOM 2581 C CA . LYS C 1 109 ? 31.269 16.366 92.845 1.00 129.38 109 LYS C CA 1
ATOM 2582 C C . LYS C 1 109 ? 30.200 15.289 92.779 1.00 123.89 109 LYS C C 1
ATOM 2583 O O . LYS C 1 109 ? 29.598 15.063 91.734 1.00 117.85 109 LYS C O 1
#

Sequence (304 aa):
RWDDKKPIYQQLRDKIVEAIIDGSYVEGEIPSIRKISTEYQINPLTVSKAYQSLLDDNVIEKRRGLGLVKAGARQRLLTQEKQYFLKKQWPQIKNKLERLGIDRWDDKKPIYQQLRDKIVEAIIDGSYVEGEIPSIRKISTEYQINPLTVSKAYQSLLDDNVIEKRRGLGLVKAGARQRLLTQEKQYFLKKQWPQIKNKLERLGIDLKKPIYQQLRDKIVEAIIDGSYVEGEIPSIRKISTEYQINPLTVSAYQSLLDDNVIEKLGLVKAGARQRLLTQEKQYFLKKQWPQIKNKLERLGIDLK

InterPro domains:
  IPR000524 Transcription regulator HTH, GntR [PF00392] (11-73)
  IPR000524 Transcription regulator HTH, GntR [PS50949] (8-76)
  IPR000524 Transcription regulator HTH, GntR [SM00345] (14-73)
  IPR000524 Transcription regulator HTH, GntR [cd07377] (9-74)
  IPR036388 Winged helix-like DNA-binding domain superfamily [G3DSA:1.10.10.10] (1-75)
  IPR036390 Winged helix DNA-binding domain superfamily [SSF46785] (1-77)

Radius of gyration: 28.46 Å; Cα contacts (8 Å, |Δi|>4): 283; chains: 3; bounding box: 60×77×65 Å

Secondary structure (DSSP, 8-state):
---SSS-HHHHHHHHHHHHHHHTSS-TT----HHHHHHHHT--HHHHHHHHHHHHHTTSB---TTT--BPTTHHHHHHHHHHHHHHHHTSTTSTTTTTTS---/---TTS-HHHHHHHHHHHHHHTTSS-TT----HHHHHHHTT--HHHHHHHHHHHHHTTSB---TTT--BPTTHHHHHHHHHHHHIIIIISSSSSHHHHSS----/--SSSSHHHHHHHHHHHTTSS-BT----HHHHHHHTT--SSS---HHHHHHTTSB-----BPTTHHHHHHHHHHHHIIIIISTTSSSSSTTT--S--

Foldseek 3Di:
DDPPPDDPLVVVLVVVLVCDLVPVFDFFGDDALVCCCVVVVDDSVSSVVSVVVCVVLQQFDQDDPRRGGHPPNNVSSVVVVVVCCVPVNCDVVVVVCVVPPDD/DDDPDDDPLVVVLVVVLVCDLVPVFDFFADDALVVCCVPVVHDSVSSVVSVVVCVVVVQFDQDPPRRGGHPPNNVVSVCVVVVCCVPVNVPVVVVVCVPPHDDD/DPPLLVVLVVVVLVCDLVCVFDAPDDDALVCVCVVPHDDSCSNVNVVVCCVVQQDDCVPHGHPVNNVVSVVVVVVCCVPVNCDVVVPVCVVPPDDDD

Organism: Coxiella burnetii (strain RSA 493 / Nine Mile phase I) (NCBI:txid227377)

Solvent-accessible surface area: 20786 Å² total

CATH classification: 1.10.10.10 (+1 more: 6.10.250.1220)

Nearest PDB structures (foldseek):
  3tqn-assembly2_B  TM=8.736E-01  e=7.296E-16  Coxiella burnetii
  2hs5-assembly1_A  TM=8.424E-01  e=3.099E-03  Rhodococcus jostii RHA1
  7xp1-assembly1_A-2  TM=8.174E-01  e=1.515E-02  Pseudomonas aeruginosa PAO1
  7u5q-assembly2_B  TM=8.375E-01  e=3.459E-02  Brucella melitensis ATCC 23457
  4p9f-assembly1_A  TM=7.031E-01  e=1.018E-01  Escherichia coli UMEA 3718-1

B-factor: mean 87.82, std 32.94, range [18.39, 423.38]